Protein 2WC1 (pdb70)

B-factor: mean 43.55, std 9.23, range [25.35, 77.04]

InterPro domains:
  IPR001094 Flavodoxin-like [PR00369] (5-18)
  IPR001094 Flavodoxin-like [PR00369] (52-63)
  IPR001094 Flavodoxin-like [PR00369] (89-99)
  IPR001226 Flavodoxin, conserved site [PS00201] (6-22)
  IPR008254 Flavodoxin/nitric oxide synthase [PF00258] (6-168)
  IPR008254 Flavodoxin/nitric oxide synthase [PS50902] (4-173)
  IPR010086 Flavodoxin, long chain [PIRSF038996] (1-176)
  IPR010086 Flavodoxin, long chain [TIGR01752] (3-175)
  IPR029039 Flavoprotein-like superfamily [G3DSA:3.40.50.360] (1-182)
  IPR029039 Flavoprotein-like superfamily [SSF52218] (1-173)
  IPR050619 Flavodoxin [PTHR42809] (1-176)

Radius of gyration: 14.93 Å; Cα contacts (8 Å, |Δi|>4): 390; chains: 1; bounding box: 39×38×32 Å

Organism: Rhodobacter capsulatus (strain ATCC BAA-309 / NBRC 16581 / SB1003) (NCBI:txid272942)

Nearest PDB structures (foldseek):
  2wc1-assembly1_A  TM=1.006E+00  e=1.175E-41  Rhodobacter capsulatus
  5k9b-assembly1_A  TM=9.979E-01  e=1.263E-30  Azotobacter vinelandii
  1yob-assembly2_B  TM=9.900E-01  e=2.461E-29  Azotobacter vinelandii
  1obv-assembly1_A  TM=9.484E-01  e=9.223E-22  Nostoc sp. PCC 7119
  1obo-assembly2_B  TM=9.510E-01  e=1.969E-21  Nostoc sp. PCC 7119

Structure (mmCIF, N/CA/C/O backbone):
data_2WC1
#
_entry.id   2WC1
#
_cell.length_a   66.400
_cell.length_b   66.400
_cell.length_c   121.320
_cell.angle_alpha   90.00
_cell.angle_beta   90.00
_cell.angle_gamma   90.00
#
_symmetry.space_group_name_H-M   'P 41 21 2'
#
loop_
_entity.id
_entity.type
_entity.pdbx_description
1 polymer FLAVODOXIN
2 non-polymer 'FLAVIN MONONUCLEOTIDE'
3 water water
#
loop_
_atom_site.group_PDB
_atom_site.id
_atom_site.type_symbol
_atom_site.label_atom_id
_atom_site.label_alt_id
_atom_site.label_comp_id
_atom_site.label_asym_id
_atom_site.label_entity_id
_atom_site.label_seq_id
_atom_site.pdbx_PDB_ins_code
_atom_site.Cartn_x
_atom_site.Cartn_y
_atom_site.Cartn_z
_atom_site.occupancy
_atom_site.B_iso_or_equiv
_atom_site.auth_seq_id
_atom_site.auth_comp_id
_atom_site.auth_asym_id
_atom_site.auth_atom_id
_atom_site.pdbx_PDB_model_num
ATOM 1 N N . MET A 1 1 ? 25.355 51.026 13.446 1.00 56.12 1 MET A N 1
ATOM 2 C CA . MET A 1 1 ? 26.716 50.900 14.032 1.00 56.74 1 MET A CA 1
ATOM 3 C C . MET A 1 1 ? 27.373 49.631 13.460 1.00 56.41 1 MET A C 1
ATOM 4 O O . MET A 1 1 ? 28.558 49.636 13.123 1.00 57.07 1 MET A O 1
ATOM 9 N N . ALA A 1 2 ? 26.601 48.553 13.330 1.00 55.40 2 ALA A N 1
ATOM 10 C CA . ALA A 1 2 ? 27.130 47.309 12.769 1.00 52.94 2 ALA A CA 1
ATOM 11 C C . ALA A 1 2 ? 27.144 47.440 11.250 1.00 52.30 2 ALA A C 1
ATOM 12 O O . ALA A 1 2 ? 26.374 48.215 10.684 1.00 52.62 2 ALA A O 1
ATOM 14 N N . LYS A 1 3 ? 28.007 46.677 10.590 1.00 51.37 3 LYS A N 1
ATOM 15 C CA . LYS A 1 3 ? 28.115 46.732 9.137 1.00 51.06 3 LYS A CA 1
ATOM 16 C C . LYS A 1 3 ? 26.878 46.207 8.403 1.00 50.55 3 LYS A C 1
ATOM 17 O O . LYS A 1 3 ? 26.444 46.799 7.410 1.00 50.13 3 LYS A O 1
ATOM 23 N N . ILE A 1 4 ? 26.304 45.110 8.894 1.00 48.65 4 ILE A N 1
ATOM 24 C CA . ILE A 1 4 ? 25.144 44.506 8.241 1.00 45.81 4 ILE A CA 1
ATOM 25 C C . ILE A 1 4 ? 23.851 44.545 9.054 1.00 43.82 4 ILE A C 1
ATOM 26 O O . ILE A 1 4 ? 23.812 44.097 10.197 1.00 43.99 4 ILE A O 1
ATOM 31 N N . GLY A 1 5 ? 22.795 45.072 8.441 1.00 42.66 5 GLY A N 1
ATOM 32 C CA . GLY A 1 5 ? 21.499 45.124 9.095 1.00 41.84 5 GLY A CA 1
ATOM 33 C C . GLY A 1 5 ? 20.772 43.821 8.803 1.00 40.73 5 GLY A C 1
ATOM 34 O O . GLY A 1 5 ? 20.828 43.326 7.681 1.00 41.23 5 GLY A O 1
ATOM 35 N N . LEU A 1 6 ? 20.090 43.269 9.803 1.00 40.52 6 LEU A N 1
ATOM 36 C CA . LEU A 1 6 ? 19.382 41.998 9.648 1.00 38.43 6 LEU A CA 1
ATOM 37 C C . LEU A 1 6 ? 17.923 42.166 10.052 1.00 37.32 6 LEU A C 1
ATOM 38 O O . LEU A 1 6 ? 17.614 42.297 11.236 1.00 35.48 6 LEU A O 1
ATOM 43 N N . PHE A 1 7 ? 17.027 42.154 9.074 1.00 35.90 7 PHE A N 1
ATOM 44 C CA . PHE A 1 7 ? 15.604 42.310 9.356 1.00 36.88 7 PHE A CA 1
ATOM 45 C C . PHE A 1 7 ? 14.801 41.173 8.756 1.00 37.45 7 PHE A C 1
ATOM 46 O O . PHE A 1 7 ? 15.190 40.588 7.745 1.00 37.48 7 PHE A O 1
ATOM 54 N 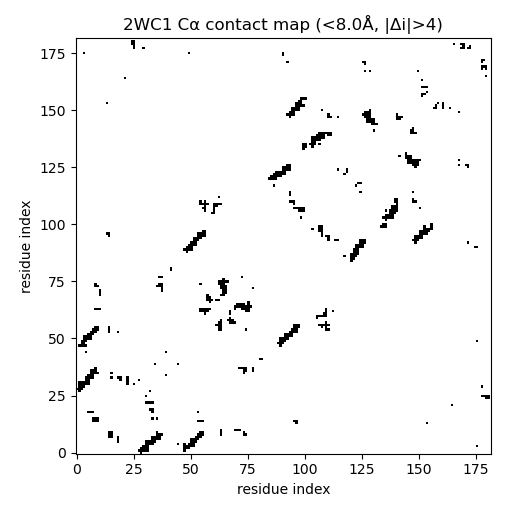N . PHE A 1 8 ? 13.664 40.880 9.375 1.00 37.20 8 PHE A N 1
ATOM 55 C CA . PHE A 1 8 ? 12.815 39.803 8.909 1.00 36.44 8 PHE A CA 1
ATOM 56 C C . PHE A 1 8 ? 11.352 40.085 9.208 1.00 37.25 8 PHE A C 1
ATOM 57 O O . PHE A 1 8 ? 11.015 40.963 10.010 1.00 38.66 8 PHE A O 1
ATOM 65 N N . GLY A 1 9 ? 10.494 39.311 8.555 1.00 36.86 9 GLY A N 1
ATOM 66 C CA . GLY A 1 9 ? 9.063 39.381 8.770 1.00 35.87 9 GLY A CA 1
ATOM 67 C C . GLY A 1 9 ? 8.766 37.951 9.185 1.00 37.07 9 GLY A C 1
ATOM 68 O O . GLY A 1 9 ? 9.483 37.046 8.758 1.00 37.39 9 GLY A O 1
ATOM 69 N N . SER A 1 10 ? 7.754 37.726 10.016 1.00 35.87 10 SER A N 1
ATOM 70 C CA . SER A 1 10 ? 7.441 36.366 10.459 1.00 37.54 10 SER A CA 1
ATOM 71 C C . SER A 1 10 ? 6.119 36.316 11.216 1.00 39.24 10 SER A C 1
ATOM 72 O O . SER A 1 10 ? 5.791 37.243 11.964 1.00 39.29 10 SER A O 1
ATOM 75 N N . ASP A 1 11 ? 5.357 35.239 11.026 1.00 38.23 11 ASP A N 1
ATOM 76 C CA . ASP A 1 11 ? 4.077 35.107 11.720 1.00 39.02 11 ASP A CA 1
ATOM 77 C C . ASP A 1 11 ? 4.163 34.012 12.774 1.00 39.07 11 ASP A C 1
ATOM 78 O O . ASP A 1 11 ? 3.778 34.215 13.926 1.00 39.30 11 ASP A O 1
ATOM 83 N N . THR A 1 12 ? 4.693 32.854 12.401 1.00 37.09 12 THR A N 1
ATOM 84 C CA . THR A 1 12 ? 4.794 31.771 13.363 1.00 35.02 12 THR A CA 1
ATOM 85 C C . THR A 1 12 ? 6.209 31.461 13.853 1.00 35.61 12 THR A C 1
ATOM 86 O O . THR A 1 12 ? 6.475 30.364 14.340 1.00 36.15 12 THR A O 1
ATOM 90 N N . GLY A 1 13 ? 7.109 32.436 13.724 1.00 34.51 13 GLY A N 1
ATOM 91 C CA . GLY A 1 13 ? 8.475 32.275 14.196 1.00 32.39 13 GLY A CA 1
ATOM 92 C C . GLY A 1 13 ? 9.515 31.548 13.350 1.00 31.88 13 GLY A C 1
ATOM 93 O O . GLY A 1 13 ? 10.704 31.590 13.681 1.00 32.12 13 GLY A O 1
ATOM 94 N N . THR A 1 14 ? 9.109 30.894 12.266 1.00 31.15 14 THR A N 1
ATOM 95 C CA . THR A 1 14 ? 10.083 30.163 11.451 1.00 31.02 14 THR A CA 1
ATOM 96 C C . THR A 1 14 ? 11.195 31.061 10.918 1.00 30.01 14 THR A C 1
ATOM 97 O O . THR A 1 14 ? 12.377 30.767 11.093 1.00 30.31 14 THR A O 1
ATOM 101 N N . THR A 1 15 ? 10.806 32.158 10.274 1.00 32.19 15 THR A N 1
ATOM 102 C CA . THR A 1 15 ? 11.763 33.087 9.685 1.00 31.95 15 THR A CA 1
ATOM 103 C C . THR A 1 15 ? 12.583 33.757 10.777 1.00 33.17 15 THR A C 1
ATOM 104 O O . THR A 1 15 ? 13.773 34.012 10.596 1.00 33.06 15 THR A O 1
ATOM 108 N N . ARG A 1 16 ? 11.955 34.023 11.920 1.00 34.38 16 ARG A N 1
ATOM 109 C CA . ARG A 1 16 ? 12.668 34.640 13.046 1.00 33.32 16 ARG A CA 1
ATOM 110 C C . ARG A 1 16 ? 13.806 33.733 13.521 1.00 32.63 16 ARG A C 1
ATOM 111 O O . ARG A 1 16 ? 14.925 34.200 13.739 1.00 35.15 16 ARG A O 1
ATOM 119 N N . LYS A 1 17 ? 13.525 32.441 13.676 1.00 31.77 17 LYS A N 1
ATOM 120 C CA . LYS A 1 17 ? 14.541 31.496 14.137 1.00 33.78 17 LYS A CA 1
ATOM 121 C C . LYS A 1 17 ? 15.722 31.437 13.173 1.00 34.76 17 LYS A C 1
ATOM 122 O O . LYS A 1 17 ? 16.877 31.373 13.599 1.00 34.89 17 LYS A O 1
ATOM 128 N N . ILE A 1 18 ? 15.426 31.453 11.874 1.00 32.92 18 ILE A N 1
ATOM 129 C CA . ILE A 1 18 ? 16.464 31.433 10.852 1.00 31.26 18 ILE A CA 1
ATOM 130 C C . ILE A 1 18 ? 17.310 32.705 10.986 1.00 32.84 18 ILE A C 1
ATOM 131 O O . ILE A 1 18 ? 18.542 32.646 10.953 1.00 31.21 18 ILE A O 1
ATOM 136 N N . ALA A 1 19 ? 16.653 33.858 11.123 1.00 32.09 19 ALA A N 1
ATOM 137 C CA . ALA A 1 19 ? 17.397 35.112 11.261 1.00 33.84 19 ALA A CA 1
ATOM 138 C C . ALA A 1 19 ? 18.354 34.994 12.457 1.00 35.10 19 ALA A C 1
ATOM 139 O O . ALA A 1 19 ? 19.510 35.417 12.386 1.00 34.13 19 ALA A O 1
ATOM 141 N N . LYS A 1 20 ? 17.875 34.402 13.546 1.00 36.68 20 LYS A N 1
ATOM 142 C CA . LYS A 1 20 ? 18.712 34.224 14.731 1.00 41.54 20 LYS A CA 1
ATOM 143 C C . LYS A 1 20 ? 19.883 33.268 14.465 1.00 42.31 20 LYS A C 1
ATOM 144 O O . LYS A 1 20 ? 21.009 33.528 14.898 1.00 42.21 20 LYS A O 1
ATOM 150 N N . GLN A 1 21 ? 19.628 32.180 13.737 1.00 42.42 21 GLN A N 1
ATOM 151 C CA . GLN A 1 21 ? 20.679 31.219 13.402 1.00 41.74 21 GLN A CA 1
ATOM 152 C C . GLN A 1 21 ? 21.791 31.917 12.630 1.00 42.88 21 GLN A C 1
ATOM 153 O O . GLN A 1 21 ? 22.981 31.632 12.817 1.00 42.00 21 GLN A O 1
ATOM 159 N N . ILE A 1 22 ? 21.392 32.824 11.746 1.00 40.48 22 ILE A N 1
ATOM 160 C CA . ILE A 1 22 ? 22.347 33.565 10.941 1.00 41.60 22 ILE A CA 1
ATOM 161 C C . ILE A 1 22 ? 23.192 34.481 11.824 1.00 43.82 22 ILE A C 1
ATOM 162 O O . ILE A 1 22 ? 24.420 34.528 11.696 1.00 43.60 22 ILE A O 1
ATOM 167 N N . LYS A 1 23 ? 22.532 35.207 12.719 1.00 43.77 23 LYS A N 1
ATOM 168 C CA . LYS A 1 23 ? 23.240 36.122 13.607 1.00 45.42 23 LYS A CA 1
ATOM 169 C C . LYS A 1 23 ? 24.211 35.382 14.518 1.00 45.76 23 LYS A C 1
ATOM 170 O O . LYS A 1 23 ? 25.301 35.881 14.789 1.00 45.77 23 LYS A O 1
ATOM 176 N N . ASP A 1 24 ? 23.815 34.196 14.977 1.00 46.06 24 ASP A N 1
ATOM 177 C CA . ASP A 1 24 ? 24.652 33.393 15.869 1.00 47.58 24 ASP A CA 1
ATOM 178 C C . ASP A 1 24 ? 26.034 33.092 15.294 1.00 48.18 24 ASP A C 1
ATOM 179 O O . ASP A 1 24 ? 26.946 32.730 16.033 1.00 49.28 24 ASP A O 1
ATOM 184 N N . MET A 1 25 ? 26.187 33.241 13.983 1.00 49.57 25 MET A N 1
ATOM 185 C CA . MET A 1 25 ? 27.453 32.947 13.322 1.00 49.78 25 MET A CA 1
ATOM 186 C C . MET A 1 25 ? 28.425 34.111 13.197 1.00 51.36 25 MET A C 1
ATOM 187 O O . MET A 1 25 ? 29.578 33.912 12.807 1.00 51.61 25 MET A O 1
ATOM 192 N N . PHE A 1 26 ? 27.983 35.323 13.512 1.00 50.74 26 PHE A N 1
ATOM 193 C CA . PHE A 1 26 ? 28.874 36.465 13.368 1.00 51.03 26 PHE A CA 1
ATOM 194 C C . PHE A 1 26 ? 28.926 37.388 14.577 1.00 51.51 26 PHE A C 1
ATOM 195 O O . PHE A 1 26 ? 28.002 37.413 15.390 1.00 51.47 26 PHE A O 1
ATOM 203 N N . ASP A 1 27 ? 30.017 38.148 14.687 1.00 52.92 27 ASP A N 1
ATOM 204 C CA . ASP A 1 27 ? 30.202 39.069 15.814 1.00 54.17 27 ASP A CA 1
ATOM 205 C C . ASP A 1 27 ? 29.370 40.340 15.665 1.00 53.95 27 ASP A C 1
ATOM 206 O O . ASP A 1 27 ? 28.985 40.719 14.556 1.00 54.03 27 ASP A O 1
ATOM 211 N N . ASP A 1 28 ? 29.098 40.994 16.789 1.00 54.87 28 ASP A N 1
ATOM 212 C CA . ASP A 1 28 ? 28.300 42.217 16.809 1.00 55.22 28 ASP A CA 1
ATOM 213 C C . ASP A 1 28 ? 28.817 43.337 15.911 1.00 55.61 28 ASP A C 1
ATOM 214 O O . ASP A 1 28 ? 28.045 44.194 15.478 1.00 56.64 28 ASP A O 1
ATOM 219 N N . GLU A 1 29 ? 30.115 43.332 15.626 1.00 54.92 29 GLU A N 1
ATOM 220 C CA . GLU A 1 29 ? 30.694 44.369 14.779 1.00 54.88 29 GLU A CA 1
ATOM 221 C C . GLU A 1 29 ? 30.270 44.240 13.321 1.00 53.26 29 GLU A C 1
ATOM 222 O O . GLU A 1 29 ? 29.946 45.230 12.663 1.00 52.90 29 GLU A O 1
ATOM 228 N N . VAL A 1 30 ? 30.265 43.014 12.814 1.00 51.54 30 VAL A N 1
ATOM 229 C CA . VAL A 1 30 ? 29.906 42.792 11.422 1.00 48.86 30 VAL A CA 1
ATOM 230 C C . VAL A 1 30 ? 28.399 42.743 11.146 1.00 47.85 30 VAL A C 1
ATOM 231 O O . VAL A 1 30 ? 27.957 43.176 10.082 1.00 48.29 30 VAL A O 1
ATOM 235 N N . MET A 1 31 ? 27.610 42.240 12.093 1.00 46.65 31 MET A N 1
ATOM 236 C CA . MET A 1 31 ? 26.163 42.123 11.882 1.00 46.41 31 MET A CA 1
ATOM 237 C C . MET A 1 31 ? 25.340 42.450 13.124 1.00 44.93 31 MET A C 1
ATOM 238 O O . MET A 1 31 ? 25.705 42.075 14.229 1.00 46.36 31 MET A O 1
ATOM 243 N N . ALA A 1 32 ? 24.216 43.134 12.935 1.00 45.93 32 ALA A N 1
ATOM 244 C CA . ALA A 1 32 ? 23.354 43.508 14.055 1.00 45.73 32 ALA A CA 1
ATOM 245 C C . ALA A 1 32 ? 22.395 42.396 14.452 1.00 45.39 32 ALA A C 1
ATOM 246 O O . ALA A 1 32 ? 22.212 41.424 13.715 1.00 44.95 32 ALA A O 1
ATOM 248 N N . LYS A 1 33 ? 21.782 42.545 15.623 1.00 44.40 33 LYS A N 1
ATOM 249 C CA . LYS A 1 33 ? 20.831 41.559 16.105 1.00 44.31 33 LYS A CA 1
ATOM 250 C C . LYS A 1 33 ? 19.626 41.560 15.175 1.00 42.83 33 LYS A C 1
ATOM 251 O O . LYS A 1 33 ? 19.235 42.604 14.651 1.00 41.69 33 LYS A O 1
ATOM 257 N N . PRO A 1 34 ? 19.028 40.382 14.949 1.00 40.91 34 PRO A N 1
ATOM 258 C CA . PRO A 1 34 ? 17.860 40.287 14.069 1.00 40.39 34 PRO A CA 1
ATOM 259 C C . PRO A 1 34 ? 16.696 41.090 14.618 1.00 40.13 34 PRO A C 1
ATOM 260 O O . PRO A 1 34 ? 16.403 41.017 15.807 1.00 40.86 34 PRO A O 1
ATOM 264 N N . LEU A 1 35 ? 16.027 41.849 13.756 1.00 39.94 35 LEU A N 1
ATOM 265 C CA . LEU A 1 35 ? 14.887 42.640 14.199 1.00 38.78 35 LEU A CA 1
ATOM 266 C C . LEU A 1 35 ? 13.698 42.479 13.260 1.00 38.46 35 LEU A C 1
ATOM 267 O O . LEU A 1 35 ? 13.849 42.498 12.039 1.00 38.13 35 LEU A O 1
ATOM 272 N N . ASN A 1 36 ? 12.514 42.315 13.839 1.00 38.46 36 ASN A N 1
ATOM 273 C CA . ASN A 1 36 ? 11.286 42.179 13.064 1.00 36.73 36 ASN A CA 1
ATOM 274 C C . ASN A 1 36 ? 11.028 43.545 12.423 1.00 38.74 36 ASN A C 1
ATOM 275 O O . ASN A 1 36 ? 11.215 44.578 13.068 1.00 39.60 36 ASN A O 1
ATOM 280 N N . VAL A 1 37 ? 10.612 43.562 11.160 1.00 39.34 37 VAL A N 1
ATOM 281 C CA . VAL A 1 37 ? 10.351 44.831 10.493 1.00 39.43 37 VAL A CA 1
ATOM 282 C C . VAL A 1 37 ? 9.254 45.646 11.178 1.00 39.30 37 VAL A C 1
ATOM 283 O O . VAL A 1 37 ? 9.210 46.867 11.013 1.00 38.60 37 VAL A O 1
ATOM 287 N N . ASN A 1 38 ? 8.367 44.996 11.934 1.00 37.45 38 ASN A N 1
ATOM 288 C CA . ASN A 1 38 ? 7.319 45.754 12.613 1.00 39.15 38 ASN A CA 1
ATOM 289 C C . ASN A 1 38 ? 7.838 46.492 13.855 1.00 40.72 38 ASN A C 1
ATOM 290 O O . ASN A 1 38 ? 7.066 47.144 14.559 1.00 41.84 38 ASN A O 1
ATOM 295 N N . ARG A 1 39 ? 9.142 46.393 14.109 1.00 39.91 39 ARG A N 1
ATOM 296 C CA . ARG A 1 39 ? 9.776 47.062 15.247 1.00 41.70 39 ARG A CA 1
ATOM 297 C C . ARG A 1 39 ? 10.825 48.059 14.739 1.00 43.23 39 ARG A C 1
ATOM 298 O O . ARG A 1 39 ? 11.369 48.840 15.517 1.00 43.44 39 ARG A O 1
ATOM 306 N N . ALA A 1 40 ? 11.109 48.029 13.438 1.00 42.50 40 ALA A N 1
ATOM 307 C CA . ALA A 1 40 ? 12.145 48.886 12.859 1.00 44.76 40 ALA A CA 1
ATOM 308 C C . ALA A 1 40 ? 11.793 50.342 12.558 1.00 45.43 40 ALA A C 1
ATOM 309 O O . ALA A 1 40 ? 10.682 50.656 12.144 1.00 45.07 40 ALA A O 1
ATOM 311 N N . ASP A 1 41 ? 12.771 51.219 12.767 1.00 47.37 41 ASP A N 1
ATOM 312 C CA . ASP A 1 41 ? 12.629 52.651 12.503 1.00 50.76 41 ASP A CA 1
ATOM 313 C C . ASP A 1 41 ? 13.235 52.917 11.129 1.00 50.32 41 ASP A C 1
ATOM 314 O O . ASP A 1 41 ? 14.272 52.350 10.785 1.00 51.14 41 ASP A O 1
ATOM 319 N N . VAL A 1 42 ? 12.589 53.770 10.341 1.00 50.21 42 VAL A N 1
ATOM 320 C CA . VAL A 1 42 ? 13.073 54.078 8.999 1.00 50.97 42 VAL A CA 1
ATOM 321 C C . VAL A 1 42 ? 14.543 54.499 8.990 1.00 52.44 42 VAL A C 1
ATOM 322 O O . VAL A 1 42 ? 15.333 54.016 8.171 1.00 51.70 42 VAL A O 1
ATOM 326 N N . ALA A 1 43 ? 14.913 55.387 9.909 1.00 52.74 43 ALA A N 1
ATOM 327 C CA . ALA A 1 43 ? 16.292 55.860 9.995 1.00 52.83 43 ALA A CA 1
ATOM 328 C C . ALA A 1 43 ? 17.242 54.733 10.383 1.00 53.13 43 ALA A C 1
ATOM 329 O O . ALA A 1 43 ? 18.378 54.666 9.906 1.00 54.14 43 ALA A O 1
ATOM 331 N N . ASP A 1 44 ? 16.778 53.855 11.261 1.00 53.40 44 ASP A N 1
ATOM 332 C CA . ASP A 1 44 ? 17.582 52.731 11.714 1.00 54.18 44 ASP A CA 1
ATOM 333 C C . ASP A 1 44 ? 17.827 51.762 10.557 1.00 53.61 44 ASP A C 1
ATOM 334 O O . ASP A 1 44 ? 18.929 51.248 10.384 1.00 54.00 44 ASP A O 1
ATOM 339 N N . PHE A 1 45 ? 16.790 51.535 9.760 1.00 52.86 45 PHE A N 1
ATOM 340 C CA . PHE A 1 45 ? 16.847 50.630 8.614 1.00 52.19 45 PHE A CA 1
ATOM 341 C C . PHE A 1 45 ? 17.703 51.205 7.484 1.00 54.57 45 PHE A C 1
ATOM 342 O O . PHE A 1 45 ? 18.464 50.485 6.825 1.00 54.20 45 PHE A O 1
ATOM 350 N N . MET A 1 46 ? 17.567 52.512 7.266 1.00 54.70 46 MET A N 1
ATOM 351 C CA . MET A 1 46 ? 18.276 53.204 6.194 1.00 53.33 46 MET A CA 1
ATOM 352 C C . MET A 1 46 ? 19.765 53.424 6.399 1.00 52.78 46 MET A C 1
ATOM 353 O O . MET A 1 46 ? 20.491 53.659 5.436 1.00 54.51 46 MET A O 1
ATOM 358 N N . ALA A 1 47 ? 20.227 53.337 7.639 1.00 53.36 47 ALA A N 1
ATOM 359 C CA . ALA A 1 47 ? 21.638 53.559 7.940 1.00 52.69 47 ALA A CA 1
ATOM 360 C C . ALA A 1 47 ? 22.610 52.525 7.354 1.00 53.90 47 ALA A C 1
ATOM 361 O O . ALA A 1 47 ? 23.700 52.893 6.887 1.00 55.19 47 ALA A O 1
ATOM 363 N N . TYR A 1 48 ? 22.227 51.246 7.374 1.00 50.47 48 TYR A N 1
ATOM 364 C CA . TYR A 1 48 ? 23.086 50.168 6.861 1.00 47.95 48 TYR A CA 1
ATOM 365 C C . TYR A 1 48 ? 23.310 50.201 5.357 1.00 47.30 48 TYR A C 1
ATOM 366 O O . TYR A 1 48 ? 22.393 50.490 4.594 1.00 47.07 48 TYR A O 1
ATOM 375 N 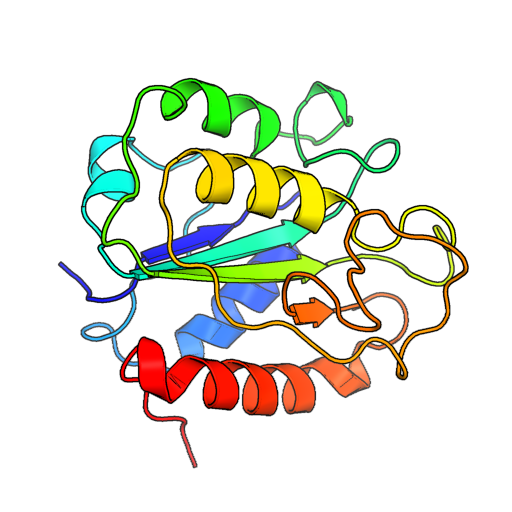N . ASP A 1 49 ? 24.532 49.889 4.931 1.00 48.11 49 ASP A N 1
ATOM 376 C CA . ASP A 1 49 ? 24.836 49.837 3.505 1.00 48.80 49 ASP A CA 1
ATOM 377 C C . ASP A 1 49 ? 24.741 48.381 3.039 1.00 48.84 49 ASP A C 1
ATOM 378 O O . ASP A 1 49 ? 24.773 48.097 1.838 1.00 47.33 49 ASP A O 1
ATOM 383 N N . PHE A 1 50 ? 24.637 47.468 4.006 1.00 48.60 50 PHE A N 1
ATOM 384 C CA . PHE A 1 50 ? 24.509 46.033 3.729 1.00 48.99 50 PHE A CA 1
ATOM 385 C C . PHE A 1 50 ? 23.303 45.498 4.497 1.00 47.25 50 PHE A C 1
ATOM 386 O O . PHE A 1 50 ? 23.179 45.712 5.706 1.00 48.28 50 PHE A O 1
ATOM 394 N N . LEU A 1 51 ? 22.411 44.817 3.787 1.00 45.36 51 LEU A N 1
ATOM 395 C CA . LEU A 1 51 ? 21.213 44.271 4.406 1.00 41.98 51 LEU A CA 1
ATOM 396 C C . LEU A 1 51 ? 20.942 42.816 4.030 1.00 40.32 51 LEU A C 1
ATOM 397 O O . LEU A 1 51 ? 21.052 42.436 2.866 1.00 39.81 51 LEU A O 1
ATOM 402 N N . ILE A 1 52 ? 20.601 42.014 5.034 1.00 38.39 52 ILE A N 1
ATOM 403 C CA . ILE A 1 52 ? 20.217 40.619 4.843 1.00 36.49 52 ILE A CA 1
ATOM 404 C C . ILE A 1 52 ? 18.765 40.623 5.318 1.00 35.01 52 ILE A C 1
ATOM 405 O O . ILE A 1 52 ? 18.493 40.904 6.479 1.00 34.06 52 ILE A O 1
ATOM 410 N N . LEU A 1 53 ? 17.841 40.335 4.407 1.00 34.48 53 LEU A N 1
ATOM 411 C CA . LEU A 1 53 ? 16.414 40.369 4.704 1.00 32.25 53 LEU A CA 1
ATOM 412 C C . LEU A 1 53 ? 15.709 39.031 4.482 1.00 34.02 53 LEU A C 1
ATOM 413 O O . LEU A 1 53 ? 15.886 38.393 3.440 1.00 34.45 53 LEU A O 1
ATOM 418 N N . GLY A 1 54 ? 14.888 38.630 5.450 1.00 32.28 54 GLY A N 1
ATOM 419 C CA . GLY A 1 54 ? 14.171 37.376 5.337 1.00 33.07 54 GLY A CA 1
ATOM 420 C C . GLY A 1 54 ? 12.663 37.546 5.409 1.00 34.76 54 GLY A C 1
ATOM 421 O O . GLY A 1 54 ? 12.154 38.476 6.038 1.00 33.63 54 GLY A O 1
ATOM 422 N N . THR A 1 55 ? 11.938 36.634 4.769 1.00 34.48 55 THR A N 1
ATOM 423 C CA . THR A 1 55 ? 10.488 36.699 4.769 1.00 32.99 55 THR A CA 1
ATOM 424 C C . THR A 1 55 ? 9.839 35.408 4.331 1.00 35.29 55 THR A C 1
ATOM 425 O O . THR A 1 55 ? 10.353 34.699 3.468 1.00 35.82 55 THR A O 1
ATOM 429 N N . PRO A 1 56 ? 8.707 35.067 4.952 1.00 35.57 56 PRO A N 1
ATOM 430 C CA . PRO A 1 56 ? 8.019 33.840 4.556 1.00 35.68 56 PRO A CA 1
ATOM 431 C C . PRO A 1 56 ? 7.015 34.302 3.499 1.00 35.02 56 PRO A C 1
ATOM 432 O O . PRO A 1 56 ? 6.980 35.484 3.143 1.00 34.16 56 PRO A O 1
ATOM 436 N N . THR A 1 57 ? 6.217 33.379 2.984 1.00 36.02 57 THR A N 1
ATOM 437 C CA . THR A 1 57 ? 5.185 33.738 2.019 1.00 37.08 57 THR A CA 1
ATOM 438 C C . THR A 1 57 ? 3.876 33.287 2.671 1.00 38.10 57 THR A C 1
ATOM 439 O O . THR A 1 57 ? 3.782 32.172 3.176 1.00 35.50 57 THR A O 1
ATOM 443 N N . LEU A 1 58 ? 2.874 34.158 2.688 1.00 41.37 58 LEU A N 1
ATOM 444 C CA . LEU A 1 58 ? 1.603 33.819 3.325 1.00 45.28 58 LEU A CA 1
ATOM 445 C C . LEU A 1 58 ? 0.392 34.122 2.451 1.00 47.76 58 LEU A C 1
ATOM 446 O O . LEU A 1 58 ? 0.530 34.338 1.248 1.00 48.53 58 LEU A O 1
ATOM 451 N N . GLY A 1 59 ? -0.789 34.129 3.067 1.00 50.29 59 GLY A N 1
ATOM 452 C CA . GLY A 1 59 ? -2.014 34.419 2.338 1.00 50.46 59 GLY A CA 1
ATOM 453 C C . GLY A 1 59 ? -2.071 33.648 1.036 1.00 50.78 59 GLY A C 1
ATOM 454 O O . GLY A 1 59 ? -2.183 32.424 1.041 1.00 52.57 59 GLY A O 1
ATOM 455 N N . ASP A 1 60 ? -2.010 34.365 -0.078 1.00 49.85 60 ASP A N 1
ATOM 456 C CA . ASP A 1 60 ? -2.017 33.736 -1.392 1.00 50.22 60 ASP A CA 1
ATOM 457 C C . ASP A 1 60 ? -0.781 34.250 -2.118 1.00 49.10 60 ASP A C 1
ATOM 458 O O . ASP A 1 60 ? -0.878 35.149 -2.949 1.00 49.35 60 ASP A O 1
ATOM 463 N N . GLY A 1 61 ? 0.381 33.694 -1.781 1.00 47.15 61 GLY A N 1
ATOM 464 C CA . GLY A 1 61 ? 1.618 34.122 -2.411 1.00 44.86 61 GLY A CA 1
ATOM 465 C C . GLY A 1 61 ? 1.973 35.570 -2.108 1.00 45.17 61 GLY A C 1
ATOM 466 O O . GLY A 1 61 ? 2.692 36.210 -2.878 1.00 44.42 61 GLY A O 1
ATOM 467 N N . GLN A 1 62 ? 1.489 36.079 -0.975 1.00 44.46 62 GLN A N 1
ATOM 468 C CA . GLN A 1 62 ? 1.725 37.468 -0.571 1.00 45.21 62 GLN A CA 1
ATOM 469 C C . GLN A 1 62 ? 2.844 37.647 0.463 1.00 44.59 62 GLN A C 1
ATOM 470 O O . GLN A 1 62 ? 3.285 36.693 1.104 1.00 41.30 62 GLN A O 1
ATOM 476 N N . LEU A 1 63 ? 3.276 38.895 0.630 1.00 43.43 63 LEU A N 1
ATOM 477 C CA . LEU A 1 63 ? 4.272 39.236 1.639 1.00 43.18 63 LEU A CA 1
ATOM 478 C C . LEU A 1 63 ? 3.518 39.126 2.952 1.00 42.63 63 LEU A C 1
ATOM 479 O O . LEU A 1 63 ? 2.296 39.247 2.971 1.00 42.17 63 LEU A O 1
ATOM 484 N N . PRO A 1 64 ? 4.223 38.883 4.067 1.00 41.62 64 PRO A N 1
ATOM 485 C CA . PRO A 1 64 ? 3.483 38.793 5.326 1.00 41.06 64 PRO A CA 1
ATOM 486 C C . PRO A 1 64 ? 2.945 40.167 5.699 1.00 40.09 64 PRO A C 1
ATOM 487 O O . PRO A 1 64 ? 3.599 41.186 5.463 1.00 39.51 64 PRO A O 1
ATOM 491 N N . GLY A 1 65 ? 1.748 40.182 6.276 1.00 42.03 65 GLY A N 1
ATOM 492 C CA . GLY A 1 65 ? 1.111 41.421 6.693 1.00 41.63 65 GLY A CA 1
ATOM 493 C C . GLY A 1 65 ? -0.303 41.132 7.165 1.00 43.87 65 GLY A C 1
ATOM 494 O O . GLY A 1 65 ? -0.735 39.980 7.156 1.00 42.79 65 GLY A O 1
ATOM 495 N N . LEU A 1 66 ? -1.031 42.162 7.584 1.00 45.11 66 LEU A N 1
ATOM 496 C CA . LEU A 1 66 ? -2.404 41.959 8.040 1.00 46.38 66 LEU A CA 1
ATOM 497 C C . LEU A 1 66 ? -3.318 41.484 6.903 1.00 46.48 66 LEU A C 1
ATOM 498 O O . LEU A 1 66 ? -4.235 40.699 7.130 1.00 47.83 66 LEU A O 1
ATOM 503 N N . SER A 1 67 ? -3.071 41.943 5.680 1.00 47.85 67 SER A N 1
ATOM 504 C CA . SER A 1 67 ? -3.901 41.513 4.548 1.00 48.65 67 SER A CA 1
ATOM 505 C C . SER A 1 67 ? -3.719 40.023 4.246 1.00 48.95 67 SER A C 1
ATOM 506 O O . SER A 1 67 ? -4.525 39.431 3.530 1.00 48.70 67 SER A O 1
ATOM 509 N N . ALA A 1 68 ? -2.661 39.421 4.787 1.00 49.33 68 ALA A N 1
ATOM 510 C CA . ALA A 1 68 ? -2.382 38.007 4.559 1.00 49.51 68 ALA A CA 1
ATOM 511 C C . ALA A 1 68 ? -2.814 37.178 5.754 1.00 51.39 68 ALA A C 1
ATOM 512 O O . ALA A 1 68 ? -2.555 35.974 5.821 1.00 52.30 68 ALA A O 1
ATOM 514 N N . ASN A 1 69 ? -3.468 37.843 6.699 1.00 52.60 69 ASN A N 1
ATOM 515 C CA . ASN A 1 69 ? -3.961 37.215 7.915 1.00 51.88 69 ASN A CA 1
ATOM 516 C C . ASN A 1 69 ? -2.872 36.882 8.925 1.00 51.67 69 ASN A C 1
ATOM 517 O O . ASN A 1 69 ? -2.977 35.915 9.682 1.00 50.58 69 ASN A O 1
ATOM 522 N N . ALA A 1 70 ? -1.817 37.688 8.922 1.00 50.75 70 ALA A N 1
ATOM 523 C CA . ALA A 1 70 ? -0.739 37.517 9.881 1.00 49.70 70 ALA A CA 1
ATOM 524 C C . ALA A 1 70 ? -1.295 38.121 11.174 1.00 48.48 70 ALA A C 1
ATOM 525 O O . ALA A 1 70 ? -2.136 39.016 11.125 1.00 48.71 70 ALA A O 1
ATOM 527 N N . ALA A 1 71 ? -0.841 37.640 12.323 1.00 47.05 71 ALA A N 1
ATOM 528 C CA . ALA A 1 71 ? -1.328 38.177 13.585 1.00 46.62 71 ALA A CA 1
ATOM 529 C C . ALA A 1 71 ? -0.900 39.633 13.756 1.00 48.07 71 ALA A C 1
ATOM 530 O O . ALA A 1 71 ? -1.577 40.410 14.430 1.00 48.03 71 ALA A O 1
ATOM 532 N N . SER A 1 72 ? 0.219 40.004 13.136 1.00 47.64 72 SER A N 1
ATOM 533 C CA . SER A 1 72 ? 0.732 41.365 13.247 1.00 47.48 72 SER A CA 1
ATOM 534 C C . SER A 1 72 ? 1.232 41.916 11.922 1.00 47.64 72 SER A C 1
ATOM 535 O O . SER A 1 72 ? 1.478 41.167 10.976 1.00 48.76 72 SER A O 1
ATOM 538 N N . GLU A 1 73 ? 1.382 43.235 11.864 1.00 47.85 73 GLU A N 1
ATOM 539 C CA . GLU A 1 73 ? 1.885 43.891 10.666 1.00 47.21 73 GLU A CA 1
ATOM 540 C C . GLU A 1 73 ? 3.257 43.304 10.380 1.00 44.91 73 GLU A C 1
ATOM 541 O O . GLU A 1 73 ? 3.916 42.790 11.286 1.00 42.20 73 GLU A O 1
ATOM 547 N N . SER A 1 74 ? 3.695 43.408 9.129 1.00 43.31 74 SER A N 1
ATOM 548 C CA . SER A 1 74 ? 4.996 42.880 8.743 1.00 41.81 74 SER A CA 1
ATOM 549 C C . SER A 1 74 ? 5.533 43.641 7.531 1.00 42.07 74 SER A C 1
ATOM 550 O O . SER A 1 74 ? 5.437 44.869 7.479 1.00 40.72 74 SER A O 1
ATOM 553 N N . TRP A 1 75 ? 6.091 42.922 6.558 1.00 41.12 75 TRP A N 1
ATOM 554 C CA . TRP A 1 75 ? 6.636 43.569 5.363 1.00 40.95 75 TRP A CA 1
ATOM 555 C C . TRP A 1 75 ? 5.619 44.416 4.604 1.00 40.98 75 TRP A C 1
ATOM 556 O O . TRP A 1 75 ? 5.941 45.510 4.152 1.00 41.76 75 TRP A O 1
ATOM 567 N N . GLU A 1 76 ? 4.401 43.906 4.466 1.00 42.62 76 GLU A N 1
ATOM 568 C CA . GLU A 1 76 ? 3.334 44.615 3.753 1.00 44.12 76 GLU A CA 1
ATOM 569 C C . GLU A 1 76 ? 3.220 46.074 4.182 1.00 44.44 76 GLU A C 1
ATOM 570 O O . GLU A 1 76 ? 3.224 46.988 3.355 1.00 43.31 76 GLU A O 1
ATOM 576 N N . GLU A 1 77 ? 3.121 46.285 5.487 1.00 44.36 77 GLU A N 1
ATOM 577 C CA . GLU A 1 77 ? 2.978 47.625 6.028 1.00 44.57 77 GLU A CA 1
ATOM 578 C C . GLU A 1 77 ? 4.280 48.402 6.105 1.00 45.86 77 GLU A C 1
ATOM 579 O O . GLU A 1 77 ? 4.274 49.629 6.096 1.00 46.65 77 GLU A O 1
ATOM 585 N N . PHE A 1 78 ? 5.402 47.697 6.176 1.00 45.44 78 PHE A N 1
ATOM 586 C CA . PHE A 1 78 ? 6.685 48.374 6.292 1.00 45.00 78 PHE A CA 1
ATOM 587 C C . PHE A 1 78 ? 7.224 48.994 5.006 1.00 46.16 78 PHE A C 1
ATOM 588 O O . PHE A 1 78 ? 7.801 50.082 5.040 1.00 47.05 78 PHE A O 1
ATOM 596 N N . LEU A 1 79 ? 7.053 48.314 3.875 1.00 46.99 79 LEU A N 1
ATOM 597 C CA . LEU A 1 79 ? 7.577 48.835 2.616 1.00 47.61 79 LEU A CA 1
ATOM 598 C C . LEU A 1 79 ? 7.131 50.268 2.296 1.00 48.94 79 LEU A C 1
ATOM 599 O O . LEU A 1 79 ? 7.959 51.109 1.935 1.00 50.18 79 LEU A O 1
ATOM 604 N N . PRO A 1 80 ? 5.825 50.571 2.428 1.00 49.20 80 PRO A N 1
ATOM 605 C CA . PRO A 1 80 ? 5.373 51.936 2.130 1.00 49.46 80 PRO A CA 1
ATOM 606 C C . PRO A 1 80 ? 6.157 52.976 2.925 1.00 50.60 80 PRO A C 1
ATOM 607 O O . PRO A 1 80 ? 6.450 54.057 2.416 1.00 51.43 80 PRO A O 1
ATOM 611 N N . ARG A 1 81 ? 6.499 52.638 4.168 1.00 50.30 81 ARG A N 1
ATOM 612 C CA . ARG A 1 81 ? 7.254 53.538 5.038 1.00 51.14 81 ARG A CA 1
ATOM 613 C C . ARG A 1 81 ? 8.640 53.885 4.487 1.00 51.51 81 ARG A C 1
ATOM 614 O O . ARG A 1 81 ? 9.265 54.844 4.935 1.00 51.62 81 ARG A O 1
ATOM 622 N N . ILE A 1 82 ? 9.132 53.104 3.531 1.00 52.05 82 ILE A N 1
ATOM 623 C CA . ILE A 1 82 ? 10.452 53.369 2.966 1.00 52.23 82 ILE A CA 1
ATOM 624 C C . ILE A 1 82 ? 10.416 53.421 1.443 1.00 52.46 82 ILE A C 1
ATOM 625 O O . ILE A 1 82 ? 11.458 53.423 0.786 1.00 52.88 82 ILE A O 1
ATOM 630 N N . ALA A 1 83 ? 9.212 53.484 0.888 1.00 51.73 83 ALA A N 1
ATOM 631 C CA . ALA A 1 83 ? 9.033 53.518 -0.557 1.00 52.28 83 ALA A CA 1
ATOM 632 C C . ALA A 1 83 ? 9.671 54.724 -1.237 1.00 53.78 83 ALA A C 1
ATOM 633 O O . ALA A 1 83 ? 9.983 54.673 -2.423 1.00 55.67 83 ALA A O 1
ATOM 635 N N . ASP A 1 84 ? 9.867 55.805 -0.493 1.00 55.05 84 ASP A N 1
ATOM 636 C CA . ASP A 1 84 ? 10.456 57.011 -1.060 1.00 56.62 84 ASP A CA 1
ATOM 637 C C . ASP A 1 84 ? 11.974 57.072 -0.881 1.00 56.75 84 ASP A C 1
ATOM 638 O O . ASP A 1 84 ? 12.618 58.017 -1.333 1.00 57.63 84 ASP A O 1
ATOM 643 N N . GLN A 1 85 ? 12.548 56.067 -0.226 1.00 56.52 85 GLN A N 1
ATOM 644 C CA . GLN A 1 85 ? 13.991 56.039 0.002 1.00 55.58 85 GLN A CA 1
ATOM 645 C C . GLN A 1 85 ? 14.765 55.496 -1.204 1.00 54.70 85 GLN A C 1
ATOM 646 O O . GLN A 1 85 ? 14.237 54.707 -1.986 1.00 54.32 85 GLN A O 1
ATOM 652 N N . ASP A 1 86 ? 16.015 55.931 -1.352 1.00 55.01 86 ASP A N 1
ATOM 653 C CA . ASP A 1 86 ? 16.872 55.479 -2.449 1.00 55.30 86 ASP A CA 1
ATOM 654 C C . ASP A 1 86 ? 17.870 54.476 -1.876 1.00 55.21 86 ASP A C 1
ATOM 655 O O . ASP A 1 86 ? 18.550 54.759 -0.882 1.00 54.55 86 ASP A O 1
ATOM 660 N N . PHE A 1 87 ? 17.947 53.303 -2.499 1.00 54.56 87 PHE A N 1
ATOM 661 C CA . PHE A 1 87 ? 18.835 52.246 -2.031 1.00 53.61 87 PHE A CA 1
ATOM 662 C C . PHE A 1 87 ? 20.100 52.059 -2.869 1.00 54.51 87 PHE A C 1
ATOM 663 O O . PHE A 1 87 ? 20.778 51.032 -2.764 1.00 54.31 87 PHE A O 1
ATOM 671 N N . SER A 1 88 ? 20.423 53.054 -3.694 1.00 55.62 88 SER A N 1
ATOM 672 C CA . SER A 1 88 ? 21.625 52.997 -4.527 1.00 54.54 88 SER A CA 1
ATOM 673 C C . SER A 1 88 ? 22.842 52.867 -3.615 1.00 54.47 88 SER A C 1
ATOM 674 O O . SER A 1 88 ? 22.898 53.486 -2.553 1.00 53.33 88 SER A O 1
ATOM 677 N N . GLY A 1 89 ? 23.808 52.048 -4.020 1.00 54.54 89 GLY A N 1
ATOM 678 C CA . GLY A 1 89 ? 24.995 51.864 -3.205 1.00 54.18 89 GLY A CA 1
ATOM 679 C C . GLY A 1 89 ? 24.836 50.849 -2.085 1.00 53.88 89 GLY A C 1
ATOM 680 O O . GLY A 1 89 ? 25.820 50.471 -1.453 1.00 55.03 89 GLY A O 1
ATOM 681 N N . LYS A 1 90 ? 23.608 50.405 -1.825 1.00 53.88 90 LYS A N 1
ATOM 682 C CA . LYS A 1 90 ? 23.366 49.420 -0.764 1.00 52.67 90 LYS A CA 1
ATOM 683 C C . LYS A 1 90 ? 23.326 47.987 -1.311 1.00 51.24 90 LYS A C 1
ATOM 684 O O . LYS A 1 90 ? 22.707 47.731 -2.347 1.00 50.80 90 LYS A O 1
ATOM 690 N N . THR A 1 91 ? 23.995 47.066 -0.615 1.00 50.03 91 THR A N 1
ATOM 691 C CA . THR A 1 91 ? 24.047 45.655 -1.023 1.00 49.41 91 THR A CA 1
ATOM 692 C C . THR A 1 91 ? 23.039 44.844 -0.203 1.00 47.01 91 THR A C 1
ATOM 693 O O . THR A 1 91 ? 23.110 44.814 1.024 1.00 47.38 91 THR A O 1
ATOM 697 N N . ILE A 1 92 ? 22.113 44.170 -0.877 1.00 45.09 92 ILE A N 1
ATOM 698 C CA . ILE A 1 92 ? 21.088 43.411 -0.168 1.00 42.87 92 ILE A CA 1
ATOM 699 C C . ILE A 1 92 ? 20.988 41.936 -0.562 1.00 42.14 92 ILE A C 1
ATOM 700 O O . ILE A 1 92 ? 21.054 41.589 -1.744 1.00 41.54 92 ILE A O 1
ATOM 705 N N . ALA A 1 93 ? 20.834 41.079 0.446 1.00 39.84 93 ALA A N 1
ATOM 706 C CA . ALA A 1 93 ? 20.704 39.640 0.232 1.00 38.91 93 ALA A CA 1
ATOM 707 C C . ALA A 1 93 ? 19.392 39.187 0.871 1.00 37.78 93 ALA A C 1
ATOM 708 O O . ALA A 1 93 ? 19.092 39.533 2.016 1.00 38.81 93 ALA A O 1
ATOM 710 N N . LEU A 1 94 ? 18.615 38.413 0.126 1.00 35.92 94 LEU A N 1
ATOM 711 C CA . LEU A 1 94 ? 17.312 37.947 0.590 1.00 35.05 94 LEU A CA 1
ATOM 712 C C . LEU A 1 94 ? 17.201 36.444 0.852 1.00 33.42 94 LEU A C 1
ATOM 713 O O . LEU A 1 94 ? 17.749 35.631 0.111 1.00 32.27 94 LEU A O 1
ATOM 718 N N . PHE A 1 95 ? 16.505 36.075 1.922 1.00 30.51 95 PHE A N 1
ATOM 719 C CA . PHE A 1 95 ? 16.249 34.663 2.173 1.00 31.17 95 PHE A CA 1
ATOM 720 C C . PHE A 1 95 ? 14.752 34.534 2.396 1.00 31.37 95 PHE A C 1
ATOM 721 O O . PHE A 1 95 ? 14.123 35.399 3.016 1.00 29.01 95 PHE A O 1
ATOM 729 N N . GLY A 1 96 ? 14.177 33.476 1.836 1.00 28.96 96 GLY A N 1
ATOM 730 C CA . GLY A 1 96 ? 12.755 33.280 1.961 1.00 27.45 96 GLY A CA 1
ATOM 731 C C . GLY A 1 96 ? 12.392 31.920 2.499 1.00 29.86 96 GLY A C 1
ATOM 732 O O . GLY A 1 96 ? 13.068 30.930 2.225 1.00 29.78 96 GLY A O 1
ATOM 733 N N . LEU A 1 97 ? 11.335 31.887 3.302 1.00 28.16 97 LEU A N 1
ATOM 734 C CA . LEU A 1 97 ? 10.841 30.648 3.867 1.00 29.01 97 LEU A CA 1
ATOM 735 C C . LEU A 1 97 ? 9.545 30.347 3.128 1.00 29.25 97 LEU A C 1
ATOM 736 O O . LEU A 1 97 ? 8.793 31.256 2.791 1.00 30.29 97 LEU A O 1
ATOM 741 N N . GLY A 1 98 ? 9.293 29.070 2.882 1.00 29.14 98 GLY A N 1
ATOM 742 C CA . GLY A 1 98 ? 8.085 28.684 2.180 1.00 29.89 98 GLY A CA 1
ATOM 743 C C . GLY A 1 98 ? 7.842 27.197 2.314 1.00 30.03 98 GLY A C 1
ATOM 744 O O . GLY A 1 98 ? 8.666 26.485 2.885 1.00 28.86 98 GLY A O 1
ATOM 745 N N . ASP A 1 99 ? 6.712 26.737 1.785 1.00 30.25 99 ASP A N 1
ATOM 746 C CA . ASP A 1 99 ? 6.325 25.334 1.841 1.00 33.26 99 ASP A CA 1
ATOM 747 C C . ASP A 1 99 ? 6.082 24.869 0.402 1.00 33.88 99 ASP A C 1
ATOM 748 O O . ASP A 1 99 ? 4.999 25.062 -0.148 1.00 34.32 99 ASP A O 1
ATOM 753 N N . GLN A 1 100 ? 7.100 24.260 -0.198 1.00 34.44 100 GLN A N 1
ATOM 754 C CA . GLN A 1 100 ? 7.031 23.801 -1.591 1.00 38.37 100 GLN A CA 1
ATOM 755 C C . GLN A 1 100 ? 6.032 22.675 -1.878 1.00 37.11 100 GLN A C 1
ATOM 756 O O . GLN A 1 100 ? 5.573 22.540 -2.997 1.00 38.19 100 GLN A O 1
ATOM 762 N N . VAL A 1 101 ? 5.710 21.865 -0.878 1.00 38.72 101 VAL A N 1
ATOM 763 C CA . VAL A 1 101 ? 4.767 20.766 -1.073 1.00 38.30 101 VAL A CA 1
ATOM 764 C C . VAL A 1 101 ? 3.323 21.269 -1.068 1.00 40.59 101 VAL A C 1
ATOM 765 O O . VAL A 1 101 ? 2.507 20.867 -1.902 1.00 40.12 101 VAL A O 1
ATOM 769 N N . THR A 1 102 ? 3.015 22.174 -0.145 1.00 39.81 102 THR A N 1
ATOM 770 C CA . THR A 1 102 ? 1.661 22.702 -0.027 1.00 38.25 102 THR A CA 1
ATOM 771 C C . THR A 1 102 ? 1.342 23.837 -0.997 1.00 38.39 102 THR A C 1
ATOM 772 O O . THR A 1 102 ? 0.182 24.037 -1.351 1.00 37.77 102 THR A O 1
ATOM 776 N N . TYR A 1 103 ? 2.354 24.587 -1.423 1.00 36.89 103 TYR A N 1
ATOM 777 C CA . TYR A 1 103 ? 2.123 25.698 -2.348 1.00 37.70 103 TYR A CA 1
ATOM 778 C C . TYR A 1 103 ? 3.056 25.636 -3.565 1.00 38.20 103 TYR A C 1
ATOM 779 O O . TYR A 1 103 ? 3.775 26.587 -3.867 1.00 38.89 103 TYR A O 1
ATOM 788 N N . PRO A 1 104 ? 3.019 24.517 -4.301 1.00 38.32 104 PRO A N 1
ATOM 789 C CA . PRO A 1 104 ? 3.854 24.296 -5.488 1.00 38.73 104 PRO A CA 1
ATOM 790 C C . PRO A 1 104 ? 3.782 25.337 -6.603 1.00 39.17 104 PRO A C 1
ATOM 791 O O . PRO A 1 104 ? 4.675 25.388 -7.451 1.00 39.39 104 PRO A O 1
ATOM 795 N N . LEU A 1 105 ? 2.745 26.172 -6.600 1.00 37.99 105 LEU A N 1
ATOM 796 C CA . LEU A 1 105 ? 2.590 27.182 -7.647 1.00 41.08 105 LEU A CA 1
ATOM 797 C C . LEU A 1 105 ? 2.973 28.595 -7.208 1.00 42.54 105 LEU A C 1
ATOM 798 O O . LEU A 1 105 ? 2.997 29.523 -8.030 1.00 40.94 105 LEU A O 1
ATOM 803 N N . GLU A 1 106 ? 3.292 28.752 -5.923 1.00 40.82 106 GLU A N 1
ATOM 804 C CA . GLU A 1 106 ? 3.653 30.052 -5.375 1.00 42.41 106 GLU A CA 1
ATOM 805 C C . GLU A 1 106 ? 4.800 29.919 -4.365 1.00 42.20 106 GLU A C 1
ATOM 806 O O . GLU A 1 106 ? 4.890 30.694 -3.409 1.00 40.09 106 GLU A O 1
ATOM 812 N N . PHE A 1 107 ? 5.674 28.938 -4.579 1.00 41.30 107 PHE A N 1
ATOM 813 C CA . PHE A 1 107 ? 6.782 28.715 -3.659 1.00 37.27 107 PHE A CA 1
ATOM 814 C C . PHE A 1 107 ? 7.654 29.948 -3.502 1.00 36.61 107 PHE A C 1
ATOM 815 O O . PHE A 1 107 ? 8.224 30.447 -4.475 1.00 33.79 107 PHE A O 1
ATOM 823 N N . VAL A 1 108 ? 7.753 30.408 -2.254 1.00 34.22 108 VAL A N 1
ATOM 824 C CA . VAL A 1 108 ? 8.518 31.589 -1.860 1.00 33.40 108 VAL A CA 1
ATOM 825 C C . VAL A 1 108 ? 8.337 32.812 -2.752 1.00 33.93 108 VAL A C 1
ATOM 826 O O . VAL A 1 108 ? 9.291 33.556 -2.998 1.00 34.12 108 VAL A O 1
ATOM 830 N N . ASN A 1 109 ? 7.102 33.0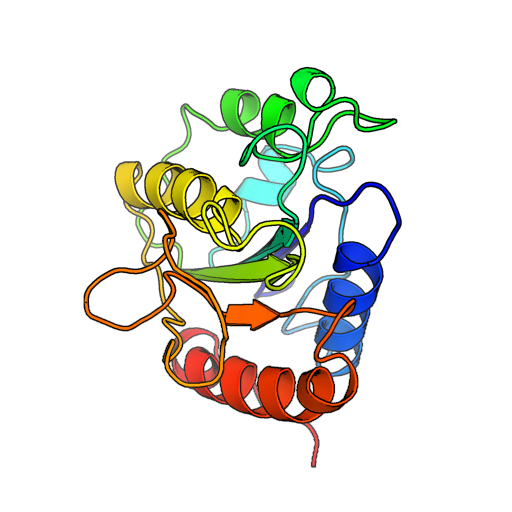30 -3.210 1.00 33.64 109 ASN A N 1
ATOM 831 C CA . ASN A 1 109 ? 6.778 34.185 -4.051 1.00 34.20 109 ASN A CA 1
ATOM 832 C C . ASN A 1 109 ? 7.088 35.519 -3.360 1.00 35.08 109 ASN A C 1
ATOM 833 O O . ASN A 1 109 ? 7.367 36.519 -4.022 1.00 35.00 109 ASN A O 1
ATOM 838 N N . ALA A 1 110 ? 7.041 35.536 -2.032 1.00 34.42 110 ALA A N 1
ATOM 839 C CA . ALA A 1 110 ? 7.324 36.760 -1.285 1.00 34.94 110 ALA A CA 1
ATOM 840 C C . ALA A 1 110 ? 8.687 37.334 -1.668 1.00 35.44 110 ALA A C 1
ATOM 841 O O . ALA A 1 110 ? 8.883 38.554 -1.647 1.00 36.54 110 ALA A O 1
ATOM 843 N N . LEU A 1 111 ? 9.625 36.458 -2.020 1.00 35.92 111 LEU A N 1
ATOM 844 C CA . LEU A 1 111 ? 10.959 36.893 -2.432 1.00 37.15 111 LEU A CA 1
ATOM 845 C C . LEU A 1 111 ? 10.908 37.824 -3.645 1.00 36.46 111 LEU A C 1
ATOM 846 O O . LEU A 1 111 ? 11.717 38.736 -3.767 1.00 36.37 111 LEU A O 1
ATOM 851 N N . PHE A 1 112 ? 9.962 37.593 -4.548 1.00 37.91 112 PHE A N 1
ATOM 852 C CA . PHE A 1 112 ? 9.848 38.443 -5.732 1.00 40.36 112 PHE A CA 1
ATOM 853 C C . PHE A 1 112 ? 9.485 39.880 -5.375 1.00 40.68 112 PHE A C 1
ATOM 854 O O . PHE A 1 112 ? 10.093 40.831 -5.869 1.00 39.99 112 PHE A O 1
ATOM 862 N N . PHE A 1 113 ? 8.483 40.036 -4.518 1.00 41.84 113 PHE A N 1
ATOM 863 C CA . PHE A 1 113 ? 8.045 41.363 -4.122 1.00 43.13 113 PHE A CA 1
ATOM 864 C C . PHE A 1 113 ? 9.144 42.121 -3.406 1.00 44.41 113 PHE A C 1
ATOM 865 O O . PHE A 1 113 ? 9.300 43.327 -3.593 1.00 46.24 113 PHE A O 1
ATOM 873 N N . LEU A 1 114 ? 9.926 41.410 -2.604 1.00 43.41 114 LEU A N 1
ATOM 874 C CA . LEU A 1 114 ? 11.014 42.039 -1.874 1.00 43.57 114 LEU A CA 1
ATOM 875 C C . LEU A 1 114 ? 12.113 42.445 -2.847 1.00 44.15 114 LEU A C 1
ATOM 876 O O . LEU A 1 114 ? 12.649 43.559 -2.780 1.00 42.56 114 LEU A O 1
ATOM 881 N N . HIS A 1 115 ? 12.442 41.539 -3.760 1.00 43.36 115 HIS A N 1
ATOM 882 C CA . HIS A 1 115 ? 13.479 41.804 -4.748 1.00 44.98 115 HIS A CA 1
ATOM 883 C C . HIS A 1 115 ? 13.088 42.968 -5.660 1.00 45.04 115 HIS A C 1
ATOM 884 O O . HIS A 1 115 ? 13.878 43.884 -5.892 1.00 44.67 115 HIS A O 1
ATOM 891 N N . GLU A 1 116 ? 11.865 42.929 -6.168 1.00 44.82 116 GLU A N 1
ATOM 892 C CA . GLU A 1 116 ? 11.383 43.980 -7.053 1.00 47.88 116 GLU A CA 1
ATOM 893 C C . GLU A 1 116 ? 11.440 45.338 -6.362 1.00 47.54 116 GLU A C 1
ATOM 894 O O . GLU A 1 116 ? 11.944 46.312 -6.923 1.00 47.45 116 GLU A O 1
ATOM 900 N N . P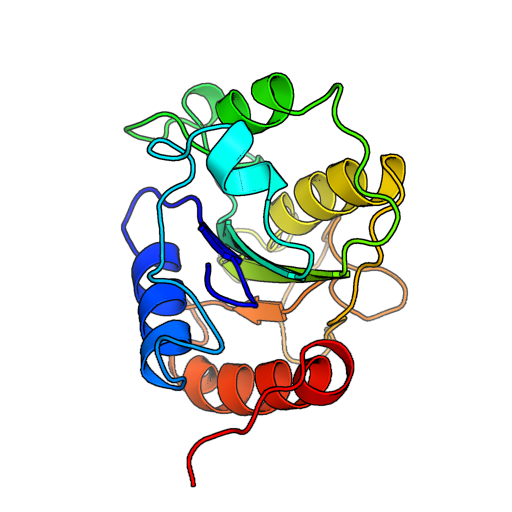HE A 1 117 ? 10.928 45.389 -5.138 1.00 47.41 117 PHE A N 1
ATOM 901 C CA . PHE A 1 117 ? 10.904 46.622 -4.365 1.00 46.75 117 PHE A CA 1
ATOM 902 C C . PHE A 1 117 ? 12.268 47.291 -4.212 1.00 47.06 117 PHE A C 1
ATOM 903 O O . PHE A 1 117 ? 12.410 48.481 -4.481 1.00 48.38 117 PHE A O 1
ATOM 911 N N . PHE A 1 118 ? 13.272 46.543 -3.767 1.00 46.49 118 PHE A N 1
ATOM 912 C CA . PHE A 1 118 ? 14.587 47.142 -3.570 1.00 47.21 118 PHE A CA 1
ATOM 913 C C . PHE A 1 118 ? 15.373 47.301 -4.856 1.00 49.29 118 PHE A C 1
ATOM 914 O O . PHE A 1 118 ? 16.223 48.185 -4.966 1.00 51.83 118 PHE A O 1
ATOM 922 N N . SER A 1 119 ? 15.085 46.452 -5.831 1.00 49.68 119 SER A N 1
ATOM 923 C CA . SER A 1 119 ? 15.768 46.515 -7.111 1.00 51.19 119 SER A CA 1
ATOM 924 C C . SER A 1 119 ? 15.346 47.791 -7.841 1.00 51.44 119 SER A C 1
ATOM 925 O O . SER A 1 119 ? 16.178 48.479 -8.430 1.00 51.63 119 SER A O 1
ATOM 928 N N . ASP A 1 120 ? 14.051 48.097 -7.789 1.00 51.21 120 ASP A N 1
ATOM 929 C CA . ASP A 1 120 ? 13.503 49.292 -8.429 1.00 52.13 120 ASP A CA 1
ATOM 930 C C . ASP A 1 120 ? 14.057 50.567 -7.813 1.00 52.22 120 ASP A C 1
ATOM 931 O O . ASP A 1 120 ? 13.870 51.658 -8.355 1.00 52.86 120 ASP A O 1
ATOM 936 N N . ARG A 1 121 ? 14.732 50.432 -6.678 1.00 51.24 121 ARG A N 1
ATOM 937 C CA . ARG A 1 121 ? 15.281 51.595 -6.004 1.00 50.18 121 ARG A CA 1
ATOM 938 C C . ARG A 1 121 ? 16.805 51.622 -5.962 1.00 49.71 121 ARG A C 1
ATOM 939 O O . ARG A 1 121 ? 17.409 52.188 -5.052 1.00 49.95 121 ARG A O 1
ATOM 947 N N . GLY A 1 122 ? 17.412 51.003 -6.974 1.00 50.73 122 GLY A N 1
ATOM 948 C CA . GLY A 1 122 ? 18.861 50.988 -7.114 1.00 50.47 122 GLY A CA 1
ATOM 949 C C . GLY A 1 122 ? 19.717 50.104 -6.227 1.00 51.18 122 GLY A C 1
ATOM 950 O O . GLY A 1 122 ? 20.942 50.249 -6.218 1.00 52.16 122 GLY A O 1
ATOM 951 N N . ALA A 1 123 ? 19.107 49.190 -5.484 1.00 50.49 123 ALA A N 1
ATOM 952 C CA . ALA A 1 123 ? 19.883 48.327 -4.602 1.00 49.22 123 ALA A CA 1
ATOM 953 C C . ALA A 1 123 ? 20.613 47.235 -5.375 1.00 49.12 123 ALA A C 1
ATOM 954 O O . ALA A 1 123 ? 20.125 46.744 -6.395 1.00 47.51 123 ALA A O 1
ATOM 956 N N . ASN A 1 124 ? 21.789 46.865 -4.877 1.00 48.12 124 ASN A N 1
ATOM 957 C CA . ASN A 1 124 ? 22.578 45.804 -5.482 1.00 49.50 124 ASN A CA 1
ATOM 958 C C . ASN A 1 124 ? 22.154 44.509 -4.786 1.00 48.27 124 ASN A C 1
ATOM 959 O O . ASN A 1 124 ? 22.465 44.295 -3.614 1.00 48.86 124 ASN A O 1
ATOM 964 N N . VAL A 1 125 ? 21.431 43.660 -5.506 1.00 47.02 125 VAL A N 1
ATOM 965 C CA . VAL A 1 125 ? 20.951 42.399 -4.949 1.00 46.58 125 VAL A CA 1
ATOM 966 C C . VAL A 1 125 ? 21.861 41.223 -5.298 1.00 45.66 125 VAL A C 1
ATOM 967 O O . VAL A 1 125 ? 22.216 41.027 -6.456 1.00 46.12 125 VAL A O 1
ATOM 971 N N . VAL A 1 126 ? 22.240 40.443 -4.291 1.00 45.06 126 VAL A N 1
ATOM 972 C CA . VAL A 1 126 ? 23.099 39.280 -4.505 1.00 42.61 126 VAL A CA 1
ATOM 973 C C . VAL A 1 126 ? 22.491 38.060 -3.816 1.00 41.49 126 VAL A C 1
ATOM 974 O O . VAL A 1 126 ? 21.498 38.178 -3.109 1.00 41.05 126 VAL A O 1
ATOM 978 N N . GLY A 1 127 ? 23.084 36.891 -4.037 1.00 41.18 127 GLY A N 1
ATOM 979 C CA . GLY A 1 127 ? 22.604 35.680 -3.398 1.00 39.90 127 GLY A CA 1
ATOM 980 C C . GLY A 1 127 ? 21.599 34.819 -4.138 1.00 39.10 127 GLY A C 1
ATOM 981 O O . GLY A 1 127 ? 20.762 34.173 -3.503 1.00 37.71 127 GLY A O 1
ATOM 982 N N . ARG A 1 128 ? 21.654 34.793 -5.466 1.00 37.24 128 ARG A N 1
ATOM 983 C CA . ARG A 1 128 ? 20.719 33.951 -6.206 1.00 37.23 128 ARG A CA 1
ATOM 984 C C . ARG A 1 128 ? 21.067 32.505 -5.867 1.00 36.25 128 ARG A C 1
ATOM 985 O O . ARG A 1 128 ? 22.230 32.178 -5.646 1.00 36.04 128 ARG A O 1
ATOM 993 N N . TRP A 1 129 ? 20.056 31.642 -5.820 1.00 35.69 129 TRP A N 1
ATOM 994 C CA . TRP A 1 129 ? 20.266 30.258 -5.416 1.00 34.11 129 TRP A CA 1
ATOM 995 C C . TRP A 1 129 ? 19.667 29.253 -6.392 1.00 34.02 129 TRP A C 1
ATOM 996 O O . TRP A 1 129 ? 18.514 29.389 -6.800 1.00 35.03 129 TRP A O 1
ATOM 1007 N N . PRO A 1 130 ? 20.442 28.219 -6.769 1.00 34.70 130 PRO A N 1
ATOM 1008 C CA . PRO A 1 130 ? 19.974 27.190 -7.709 1.00 34.25 130 PRO A CA 1
ATOM 1009 C C . PRO A 1 130 ? 18.632 26.621 -7.279 1.00 34.33 130 PRO A C 1
ATOM 1010 O O . PRO A 1 130 ? 18.443 26.297 -6.110 1.00 34.88 130 PRO A O 1
ATOM 1014 N N . ALA A 1 131 ? 17.708 26.488 -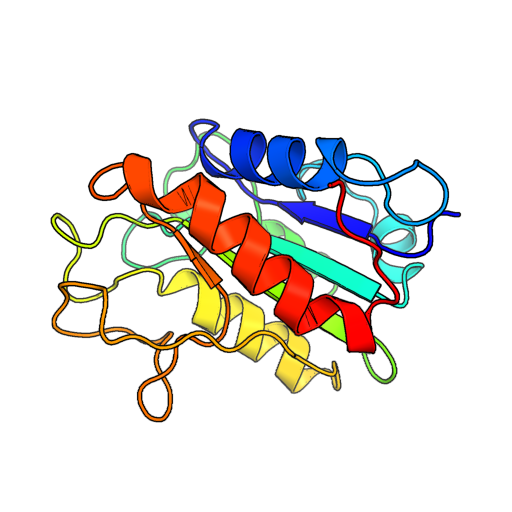8.228 1.00 33.67 131 ALA A N 1
ATOM 1015 C CA . ALA A 1 131 ? 16.376 25.983 -7.928 1.00 32.02 131 ALA A CA 1
ATOM 1016 C C . ALA A 1 131 ? 16.151 24.488 -8.146 1.00 32.46 131 ALA A C 1
ATOM 1017 O O . ALA A 1 131 ? 15.047 23.989 -7.929 1.00 33.03 131 ALA A O 1
ATOM 1019 N N . LYS A 1 132 ? 17.183 23.763 -8.555 1.00 32.57 132 LYS A N 1
ATOM 1020 C CA . LYS A 1 132 ? 17.019 22.337 -8.807 1.00 34.71 132 LYS A CA 1
ATOM 1021 C C . LYS A 1 132 ? 16.659 21.478 -7.596 1.00 35.15 132 LYS A C 1
ATOM 1022 O O . LYS A 1 132 ? 15.892 20.527 -7.718 1.00 34.29 132 LYS A O 1
ATOM 1028 N N . GLY A 1 133 ? 17.209 21.803 -6.430 1.00 33.19 133 GLY A N 1
ATOM 1029 C CA . GLY A 1 133 ? 16.933 20.996 -5.256 1.00 32.25 133 GLY A CA 1
ATOM 1030 C C . GLY A 1 133 ? 15.564 21.153 -4.622 1.00 34.96 133 GLY A C 1
ATOM 1031 O O . GLY A 1 133 ? 15.363 20.700 -3.492 1.00 35.80 133 GLY A O 1
ATOM 1032 N N . TYR A 1 134 ? 14.616 21.760 -5.331 1.00 33.22 134 TYR A N 1
ATOM 1033 C CA . TYR A 1 13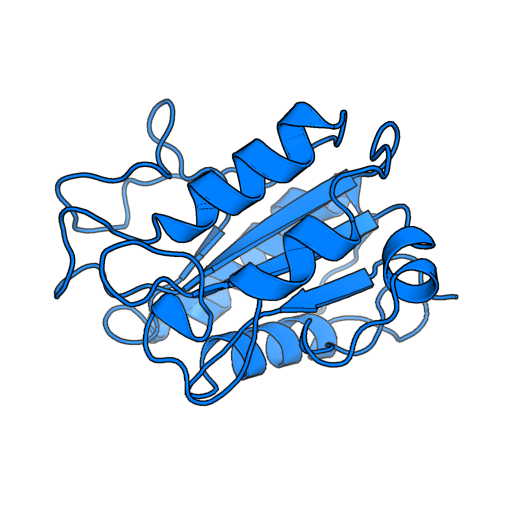4 ? 13.280 21.980 -4.775 1.00 34.25 134 TYR A CA 1
ATOM 1034 C C . TYR A 1 134 ? 12.173 21.399 -5.650 1.00 35.02 134 TYR A C 1
ATOM 1035 O O . TYR A 1 134 ? 12.285 21.365 -6.871 1.00 35.65 134 TYR A O 1
ATOM 1044 N N . GLY A 1 135 ? 11.093 20.960 -5.019 1.00 37.10 135 GLY A N 1
ATOM 1045 C CA . GLY A 1 135 ? 9.979 20.407 -5.769 1.00 37.52 135 GLY A CA 1
ATOM 1046 C C . GLY A 1 135 ? 8.839 21.406 -5.820 1.00 38.39 135 GLY A C 1
ATOM 1047 O O . GLY A 1 135 ? 8.171 21.635 -4.816 1.00 37.80 135 GLY A O 1
ATOM 1048 N N . PHE A 1 136 ? 8.629 22.013 -6.985 1.00 36.70 136 PHE A N 1
ATOM 1049 C CA . PHE A 1 136 ? 7.562 22.989 -7.175 1.00 37.27 136 PHE A CA 1
ATOM 1050 C C . PHE A 1 136 ? 7.257 23.063 -8.671 1.00 37.34 136 PHE A C 1
ATOM 1051 O O . PHE A 1 136 ? 8.007 22.532 -9.482 1.00 37.39 136 PHE A O 1
ATOM 1059 N N . GLU A 1 137 ? 6.178 23.741 -9.036 1.00 37.09 137 GLU A N 1
ATOM 1060 C CA . GLU A 1 137 ? 5.799 23.833 -10.434 1.00 40.02 137 GLU A CA 1
ATOM 1061 C C . GLU A 1 137 ? 5.824 25.259 -10.958 1.00 41.43 137 GLU A C 1
ATOM 1062 O O . GLU A 1 137 ? 5.984 25.482 -12.159 1.00 42.02 137 GLU A O 1
ATOM 1068 N N . ASP A 1 138 ? 5.666 26.231 -10.066 1.00 40.68 138 ASP A N 1
ATOM 1069 C CA . ASP A 1 138 ? 5.714 27.620 -10.496 1.00 41.33 138 ASP A CA 1
ATOM 1070 C C . ASP A 1 138 ? 6.137 28.529 -9.357 1.00 40.95 138 ASP A C 1
ATOM 1071 O O . ASP A 1 138 ? 5.954 28.200 -8.190 1.00 40.96 138 ASP A O 1
ATOM 1076 N N . SER A 1 139 ? 6.720 29.669 -9.705 1.00 40.79 139 SER A N 1
ATOM 1077 C CA . SER A 1 139 ? 7.163 30.628 -8.708 1.00 41.81 139 SER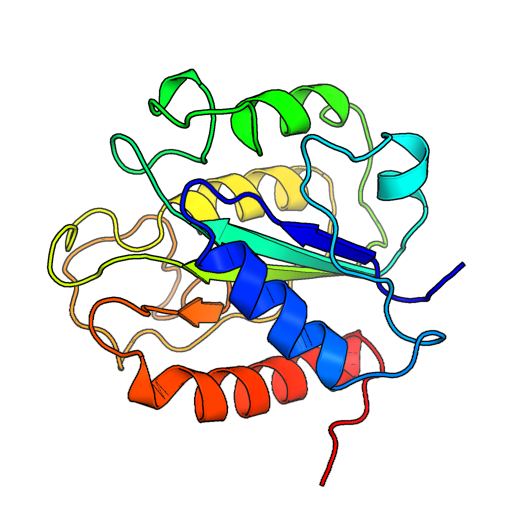 A CA 1
ATOM 1078 C C . SER A 1 139 ? 7.607 31.931 -9.347 1.00 42.04 139 SER A C 1
ATOM 1079 O O . SER A 1 139 ? 8.307 31.946 -10.362 1.00 41.06 139 SER A O 1
ATOM 1082 N N . LEU A 1 140 ? 7.191 33.025 -8.726 1.00 41.01 140 LEU A N 1
ATOM 1083 C CA . LEU A 1 140 ? 7.539 34.358 -9.175 1.00 41.30 140 LEU A CA 1
ATOM 1084 C C . LEU A 1 140 ? 8.982 34.650 -8.764 1.00 41.07 140 LEU A C 1
ATOM 1085 O O . LEU A 1 140 ? 9.606 35.579 -9.278 1.00 42.64 140 LEU A O 1
ATOM 1090 N N . ALA A 1 141 ? 9.506 33.857 -7.833 1.00 39.54 141 ALA A N 1
ATOM 1091 C CA . ALA A 1 141 ? 10.859 34.067 -7.316 1.00 39.98 141 ALA A CA 1
ATOM 1092 C C . ALA A 1 141 ? 11.979 33.368 -8.076 1.00 40.37 141 ALA A C 1
ATOM 1093 O O . ALA A 1 141 ? 13.140 33.414 -7.657 1.00 41.38 141 ALA A O 1
ATOM 1095 N N . VAL A 1 142 ? 11.641 32.731 -9.191 1.00 40.44 142 VAL A N 1
ATOM 1096 C CA . VAL A 1 142 ? 12.637 32.033 -9.999 1.00 43.22 142 VAL A CA 1
ATOM 1097 C C . VAL A 1 142 ? 12.910 32.732 -11.333 1.00 45.23 142 VAL A C 1
ATOM 1098 O O . VAL A 1 142 ? 11.999 32.937 -12.132 1.00 45.74 142 VAL A O 1
ATOM 1102 N N . VAL A 1 143 ? 14.167 33.101 -11.558 1.00 45.24 143 VAL A N 1
ATOM 1103 C CA . VAL A 1 143 ? 14.586 33.755 -12.794 1.00 45.48 143 VAL A CA 1
ATOM 1104 C C . VAL A 1 143 ? 15.799 32.995 -13.309 1.00 46.98 143 VAL A C 1
ATOM 1105 O O . VAL A 1 143 ? 16.813 32.905 -12.622 1.00 46.25 143 VAL A O 1
ATOM 1109 N N . GLU A 1 144 ? 15.682 32.428 -14.507 1.00 47.41 144 GLU A N 1
ATOM 1110 C CA . GLU A 1 144 ? 16.772 31.674 -15.125 1.00 48.17 144 GLU A CA 1
ATOM 1111 C C . GLU A 1 144 ? 17.262 30.509 -14.275 1.00 48.04 144 GLU A C 1
ATOM 1112 O O . GLU A 1 144 ? 18.460 30.349 -14.043 1.00 48.03 144 GLU A O 1
ATOM 1118 N N . GLY A 1 145 ? 16.328 29.692 -13.809 1.00 47.31 145 GLY A N 1
ATOM 1119 C CA . GLY A 1 145 ? 16.701 28.540 -13.012 1.00 45.56 145 GLY A CA 1
ATOM 1120 C C . GLY A 1 145 ? 17.234 28.819 -11.617 1.00 43.71 145 GLY A C 1
ATOM 1121 O O . GLY A 1 145 ? 17.718 27.900 -10.974 1.00 44.71 145 GLY A O 1
ATOM 1122 N N . GLU A 1 146 ? 17.162 30.062 -11.145 1.00 43.14 146 GLU A N 1
ATOM 1123 C CA . GLU A 1 146 ? 17.638 30.386 -9.798 1.00 41.31 146 GLU A CA 1
ATOM 1124 C C . GLU A 1 146 ? 16.638 31.248 -9.032 1.00 40.87 146 GLU A C 1
ATOM 1125 O O . GLU A 1 146 ? 15.959 32.097 -9.618 1.00 39.10 146 GLU A O 1
ATOM 1131 N N . PHE A 1 147 ? 16.554 31.025 -7.723 1.00 35.93 147 PHE A N 1
ATOM 1132 C CA . PHE A 1 147 ? 15.670 31.811 -6.869 1.00 35.65 147 PHE A CA 1
ATOM 1133 C C . PHE A 1 147 ? 16.329 33.174 -6.684 1.00 34.75 147 PHE A C 1
ATOM 1134 O O . PHE A 1 147 ? 17.552 33.267 -6.645 1.00 36.57 147 PHE A O 1
ATOM 1142 N N . LEU A 1 148 ? 15.523 34.227 -6.588 1.00 36.68 148 LEU A N 1
ATOM 1143 C CA . LEU A 1 148 ? 16.043 35.589 -6.414 1.00 36.95 148 LEU A CA 1
ATOM 1144 C C . LEU A 1 148 ? 16.834 35.734 -5.109 1.00 36.33 148 LEU A C 1
ATOM 1145 O O . LEU A 1 148 ? 17.507 36.741 -4.881 1.00 37.39 148 LEU A O 1
ATOM 1150 N N . GLY A 1 149 ? 16.734 34.731 -4.245 1.00 34.56 149 GLY A N 1
ATOM 1151 C CA . GLY A 1 149 ? 17.458 34.758 -2.983 1.00 34.45 149 GLY A CA 1
ATOM 1152 C C . GLY A 1 149 ? 17.505 33.340 -2.451 1.00 33.75 149 GLY A C 1
ATOM 1153 O O . GLY A 1 149 ? 17.057 32.429 -3.150 1.00 34.03 149 GLY A O 1
ATOM 1154 N N . LEU A 1 150 ? 18.038 33.130 -1.246 1.00 31.30 150 LEU A N 1
ATOM 1155 C CA . LEU A 1 150 ? 18.080 31.776 -0.686 1.00 31.18 150 LEU A CA 1
ATOM 1156 C C . LEU A 1 150 ? 16.668 31.299 -0.383 1.00 31.19 150 LEU A C 1
ATOM 1157 O O . LEU A 1 150 ? 15.863 32.045 0.164 1.00 30.50 150 LEU A O 1
ATOM 1162 N N . ALA A 1 151 ? 16.369 30.057 -0.741 1.00 31.81 151 ALA A N 1
ATOM 1163 C CA . ALA A 1 151 ? 15.054 29.485 -0.464 1.00 30.43 151 ALA A CA 1
ATOM 1164 C C . ALA A 1 151 ? 15.208 28.427 0.627 1.00 29.99 151 ALA A C 1
ATOM 1165 O O . ALA A 1 151 ? 16.049 27.541 0.533 1.00 28.68 151 ALA A O 1
ATOM 1167 N N . LEU A 1 152 ? 14.395 28.534 1.668 1.00 28.95 152 LEU A N 1
ATOM 1168 C CA . LEU A 1 152 ? 14.442 27.576 2.757 1.00 29.88 152 LEU A CA 1
ATOM 1169 C C . LEU A 1 152 ? 13.045 27.050 2.989 1.00 29.31 152 LEU A C 1
ATOM 1170 O O . LEU A 1 152 ? 12.062 27.770 2.814 1.00 31.88 152 LEU A O 1
ATOM 1175 N N . ASP A 1 153 ? 12.962 25.791 3.382 1.00 28.73 153 ASP A N 1
ATOM 1176 C CA . ASP A 1 153 ? 11.683 25.167 3.637 1.00 29.47 153 ASP A CA 1
ATOM 1177 C C . ASP A 1 153 ? 11.823 24.327 4.903 1.00 30.88 153 ASP A C 1
ATOM 1178 O O . ASP A 1 153 ? 12.386 23.229 4.870 1.00 29.55 153 ASP A O 1
ATOM 1183 N N . GLN A 1 154 ? 11.326 24.856 6.019 1.00 31.19 154 GLN A N 1
ATOM 1184 C CA . GLN A 1 154 ? 11.403 24.148 7.297 1.00 33.57 154 GLN A CA 1
ATOM 1185 C C . GLN A 1 154 ? 10.270 23.132 7.445 1.00 34.39 154 GLN A C 1
ATOM 1186 O O . GLN A 1 154 ? 10.268 22.314 8.361 1.00 34.65 154 GLN A O 1
ATOM 1192 N N . ASP A 1 155 ? 9.309 23.187 6.537 1.00 34.03 155 ASP A N 1
ATOM 1193 C CA . ASP A 1 155 ? 8.190 22.257 6.578 1.00 36.87 155 ASP A CA 1
ATOM 1194 C C . ASP A 1 155 ? 8.532 20.935 5.896 1.00 38.52 155 ASP A C 1
ATOM 1195 O O . ASP A 1 155 ? 8.111 19.873 6.356 1.00 40.00 155 ASP A O 1
ATOM 1200 N N . ASN A 1 156 ? 9.320 20.999 4.822 1.00 36.50 156 ASN A N 1
ATOM 1201 C CA . ASN A 1 156 ? 9.669 19.800 4.066 1.00 35.31 156 ASN A CA 1
ATOM 1202 C C . ASN A 1 156 ? 11.166 19.495 3.940 1.00 34.33 156 ASN A C 1
ATOM 1203 O O . ASN A 1 156 ? 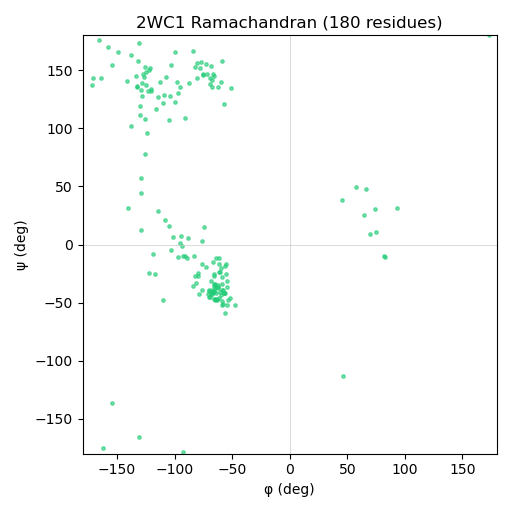11.545 18.343 3.741 1.00 32.79 156 ASN A O 1
ATOM 1208 N N . GLN A 1 157 ? 12.015 20.512 4.058 1.00 32.02 157 GLN A N 1
ATOM 1209 C CA . GLN A 1 157 ? 13.457 20.295 3.949 1.00 31.71 157 GLN A CA 1
ATOM 1210 C C . GLN A 1 157 ? 14.235 20.910 5.113 1.00 32.70 157 GLN A C 1
ATOM 1211 O O . GLN A 1 157 ? 15.279 21.534 4.901 1.00 33.75 157 GLN A O 1
ATOM 1217 N N . ALA A 1 158 ? 13.738 20.731 6.340 1.00 30.98 158 ALA A N 1
ATOM 1218 C CA . ALA A 1 158 ? 14.407 21.283 7.520 1.00 28.89 158 ALA A CA 1
ATOM 1219 C C . ALA A 1 158 ? 15.837 20.779 7.647 1.00 28.89 158 ALA A C 1
ATOM 1220 O O . ALA A 1 158 ? 16.731 21.533 8.010 1.00 27.35 158 ALA A O 1
ATOM 1222 N N . ALA A 1 159 ? 16.044 19.500 7.342 1.00 28.37 159 ALA A N 1
ATOM 1223 C CA . ALA A 1 159 ? 17.362 18.877 7.441 1.00 27.31 159 ALA A CA 1
ATOM 1224 C C . ALA A 1 159 ? 18.430 19.530 6.550 1.00 27.84 159 ALA A C 1
ATOM 1225 O O . ALA A 1 159 ? 19.625 19.390 6.805 1.00 25.35 159 ALA A O 1
ATOM 1227 N N . LEU A 1 160 ? 17.993 20.253 5.522 1.00 28.50 160 LEU A N 1
ATOM 1228 C CA . LEU A 1 160 ? 18.916 20.911 4.596 1.00 29.93 160 LEU A CA 1
ATOM 1229 C C . LEU A 1 160 ? 19.269 22.351 4.963 1.00 30.19 160 LEU A C 1
ATOM 1230 O O . LEU A 1 160 ? 20.168 22.948 4.376 1.00 30.04 160 LEU A O 1
ATOM 1235 N N . THR A 1 161 ? 18.573 22.909 5.940 1.00 29.43 161 THR A N 1
ATOM 1236 C CA . THR A 1 161 ? 18.822 24.295 6.300 1.00 27.12 161 THR A CA 1
ATOM 1237 C C . THR A 1 161 ? 20.246 24.612 6.750 1.00 27.99 161 THR A C 1
ATOM 1238 O O . THR A 1 161 ? 20.812 25.627 6.331 1.00 28.82 161 THR A O 1
ATOM 1242 N N . PRO A 1 162 ? 20.852 23.753 7.587 1.00 28.77 162 PRO A N 1
ATOM 1243 C CA . PRO A 1 162 ? 22.221 24.049 8.015 1.00 27.48 162 PRO A CA 1
ATOM 1244 C C . PRO A 1 162 ? 23.205 24.174 6.839 1.00 29.98 162 PRO A C 1
ATOM 1245 O O . PRO A 1 162 ? 23.948 25.150 6.736 1.00 29.75 162 PRO A O 1
ATOM 1249 N N . GLU A 1 163 ? 23.221 23.191 5.949 1.00 30.98 163 GLU A N 1
ATOM 1250 C CA . GLU A 1 163 ? 24.152 23.279 4.826 1.00 29.64 163 GLU A CA 1
ATOM 1251 C C . GLU A 1 163 ? 23.820 24.448 3.891 1.00 29.80 163 GLU A C 1
ATOM 1252 O O . GLU A 1 163 ? 24.724 25.070 3.332 1.00 31.01 163 GLU A O 1
ATOM 1258 N N . ARG A 1 164 ? 22.536 24.763 3.740 1.00 28.15 164 ARG A N 1
ATOM 1259 C CA . ARG A 1 164 ? 22.131 25.875 2.888 1.00 29.31 164 ARG A CA 1
ATOM 1260 C C . ARG A 1 164 ? 22.559 27.233 3.449 1.00 30.92 164 ARG A C 1
ATOM 1261 O O . ARG A 1 164 ? 22.968 28.112 2.696 1.00 31.11 164 ARG A O 1
ATOM 1269 N N . LEU A 1 165 ? 22.471 27.409 4.765 1.00 31.55 165 LEU A N 1
ATOM 1270 C CA . LEU A 1 165 ? 22.893 28.673 5.367 1.00 31.67 165 LEU A CA 1
ATOM 1271 C C . LEU A 1 165 ? 24.406 28.797 5.287 1.00 31.04 165 LEU A C 1
ATOM 1272 O O . LEU A 1 165 ? 24.931 29.870 5.030 1.00 32.16 165 LEU A O 1
ATOM 1277 N N . LYS A 1 166 ? 25.114 27.697 5.500 1.00 31.36 166 LYS A N 1
ATOM 1278 C CA . LYS A 1 166 ? 26.565 27.757 5.424 1.00 33.10 166 LYS A CA 1
ATOM 1279 C C . LYS A 1 166 ? 26.987 28.095 3.993 1.00 33.30 166 LYS A C 1
ATOM 1280 O O . LYS A 1 166 ? 27.828 28.963 3.776 1.00 33.45 166 LYS A O 1
ATOM 1286 N N . GLY A 1 167 ? 26.385 27.411 3.022 1.00 33.91 167 GLY A N 1
ATOM 1287 C CA . GLY A 1 167 ? 26.714 27.648 1.627 1.00 30.08 167 GLY A CA 1
ATOM 1288 C C . GLY A 1 167 ? 26.287 29.013 1.115 1.00 32.76 167 GLY A C 1
ATOM 1289 O O . GLY A 1 167 ? 27.043 29.675 0.399 1.00 32.94 167 GLY A O 1
ATOM 1290 N N . TRP A 1 168 ? 25.084 29.444 1.486 1.00 31.20 168 TRP A N 1
ATOM 1291 C CA . TRP A 1 168 ? 24.554 30.729 1.035 1.00 32.06 168 TRP A CA 1
ATOM 1292 C C . TRP A 1 168 ? 25.294 31.902 1.654 1.00 33.28 168 TRP A C 1
ATOM 1293 O O . TRP A 1 168 ? 25.619 32.861 0.966 1.00 33.55 168 TRP A O 1
ATOM 1304 N N . LEU A 1 169 ? 25.538 31.835 2.958 1.00 34.11 169 LEU A N 1
ATOM 1305 C CA . LEU A 1 169 ? 26.257 32.906 3.627 1.00 36.72 169 LEU A CA 1
ATOM 1306 C C . LEU A 1 169 ? 27.667 33.001 3.036 1.00 39.00 169 LEU A C 1
ATOM 1307 O O . LEU A 1 169 ? 28.216 34.098 2.905 1.00 40.68 169 LEU A O 1
ATOM 1312 N N . SER A 1 170 ? 28.246 31.863 2.659 1.00 37.46 170 SER A N 1
ATOM 1313 C CA . SER A 1 170 ? 29.583 31.869 2.061 1.00 40.40 170 SER A CA 1
ATOM 1314 C C . SER A 1 170 ? 29.517 32.519 0.684 1.00 40.52 170 SER A C 1
ATOM 1315 O O . SER A 1 170 ? 30.474 33.142 0.237 1.00 41.88 170 SER A O 1
ATOM 1318 N N . LEU A 1 171 ? 28.384 32.369 0.013 1.00 40.36 171 LEU A N 1
ATOM 1319 C CA . LEU A 1 171 ? 28.207 32.956 -1.307 1.00 42.11 171 LEU A CA 1
ATOM 1320 C C . LEU A 1 171 ? 28.161 34.487 -1.254 1.00 44.16 171 LEU A C 1
ATOM 1321 O O . LEU A 1 171 ? 28.732 35.165 -2.112 1.00 44.73 171 LEU A O 1
ATOM 1326 N N . ILE A 1 172 ? 27.489 35.039 -0.254 1.00 44.99 172 ILE A N 1
ATOM 1327 C CA . ILE A 1 172 ? 27.399 36.490 -0.146 1.00 47.27 172 ILE A CA 1
ATOM 1328 C C . ILE A 1 172 ? 28.489 37.046 0.768 1.00 49.79 172 ILE A C 1
ATOM 1329 O O . ILE A 1 172 ? 28.501 38.235 1.079 1.00 50.55 172 ILE A O 1
ATOM 1334 N N . ALA A 1 173 ? 29.410 36.186 1.189 1.00 51.60 173 ALA A N 1
ATOM 1335 C CA . ALA A 1 173 ? 30.484 36.610 2.077 1.00 53.02 173 ALA A CA 1
ATOM 1336 C C . ALA A 1 173 ? 31.399 37.630 1.414 1.00 54.11 173 ALA A C 1
ATOM 1337 O O . ALA A 1 173 ? 31.800 38.610 2.041 1.00 54.86 173 ALA A O 1
ATOM 1339 N N . ALA A 1 174 ? 31.724 37.410 0.146 1.00 55.00 174 ALA A N 1
ATOM 1340 C CA . ALA A 1 174 ? 32.595 38.335 -0.573 1.00 56.99 174 ALA A CA 1
ATOM 1341 C C . ALA A 1 174 ? 32.012 39.745 -0.534 1.00 57.51 174 ALA A C 1
ATOM 1342 O O . ALA A 1 174 ? 32.650 40.675 -0.036 1.00 58.78 174 ALA A O 1
ATOM 1344 N N . ASP A 1 175 ? 30.794 39.896 -1.048 1.00 57.25 175 ASP A N 1
ATOM 1345 C CA . ASP A 1 175 ? 30.124 41.194 -1.066 1.00 56.27 175 ASP A CA 1
ATOM 1346 C C . ASP A 1 175 ? 29.974 41.803 0.326 1.00 55.89 175 ASP A C 1
ATOM 1347 O O . ASP A 1 175 ? 30.175 43.002 0.511 1.00 57.26 175 ASP A O 1
ATOM 1352 N N . PHE A 1 176 ? 29.615 40.972 1.300 1.00 54.31 176 PHE A N 1
ATOM 1353 C CA . PHE A 1 176 ? 29.387 41.434 2.664 1.00 53.95 176 PHE A CA 1
ATOM 1354 C C . PHE A 1 176 ? 30.582 41.449 3.610 1.00 55.78 176 PHE A C 1
ATOM 1355 O O . PHE A 1 176 ? 30.497 42.020 4.698 1.00 57.16 176 PHE A O 1
ATOM 1363 N N . GLY A 1 177 ? 31.687 40.826 3.213 1.00 57.28 177 GLY A N 1
ATOM 1364 C CA . GLY A 1 177 ? 32.858 40.794 4.075 1.00 58.06 177 GLY A CA 1
ATOM 1365 C C . GLY A 1 177 ? 32.613 39.982 5.336 1.00 58.31 177 GLY A C 1
ATOM 1366 O O . GLY A 1 177 ? 32.916 40.424 6.448 1.00 59.01 177 GLY A O 1
ATOM 1367 N N . LEU A 1 178 ? 32.061 38.788 5.161 1.00 57.79 178 LEU A N 1
ATOM 1368 C CA . LEU A 1 178 ? 31.765 37.900 6.278 1.00 58.10 178 LEU A CA 1
ATOM 1369 C C . LEU A 1 178 ? 32.802 36.785 6.383 1.00 58.30 178 LEU A C 1
ATOM 1370 O O . LEU A 1 178 ? 33.443 36.421 5.401 1.00 57.93 178 LEU A O 1
ATOM 1375 N N . VAL A 1 179 ? 32.966 36.253 7.587 1.00 59.40 179 VAL A N 1
ATOM 1376 C CA . VAL A 1 179 ? 33.890 35.154 7.817 1.00 61.55 179 VAL A CA 1
ATOM 1377 C C . VAL A 1 179 ? 33.110 34.099 8.592 1.00 62.33 179 VAL A C 1
ATOM 1378 O O . VAL A 1 179 ? 32.747 34.310 9.748 1.00 62.00 179 VAL A O 1
ATOM 1382 N N . LEU A 1 180 ? 32.843 32.972 7.943 1.00 63.60 180 LEU A N 1
ATOM 1383 C CA . LEU A 1 180 ? 32.086 31.888 8.558 1.00 65.05 180 LEU A CA 1
ATOM 1384 C C . LEU A 1 180 ? 32.850 31.134 9.635 1.00 67.02 180 LEU A C 1
ATOM 1385 O O . LEU A 1 180 ? 34.070 30.985 9.562 1.00 68.03 180 LEU A O 1
ATOM 1390 N N . PRO A 1 181 ? 32.133 30.651 10.665 1.00 68.70 181 PRO A N 1
ATOM 1391 C CA . PRO A 1 181 ? 32.747 29.896 11.760 1.00 69.20 181 PRO A CA 1
ATOM 1392 C C . PRO A 1 181 ? 33.213 28.557 11.200 1.00 70.31 181 PRO A C 1
ATOM 1393 O O . PRO A 1 181 ? 32.649 28.055 10.222 1.00 69.75 181 PRO A O 1
ATOM 1397 N N . ALA A 1 182 ? 34.230 27.974 11.822 1.00 72.53 182 ALA A N 1
ATOM 1398 C CA . ALA A 1 182 ? 34.760 26.690 11.371 1.00 73.84 182 ALA A CA 1
ATOM 1399 C C . ALA A 1 182 ? 33.813 25.535 11.710 1.00 74.88 182 ALA A C 1
ATOM 1400 O O . ALA A 1 182 ? 32.748 25.785 12.321 1.00 75.29 182 ALA A O 1
#

Solvent-accessible surface area: 8499 Å² total; per-residue (Å²): 236,17,86,0,0,1,7,9,0,23,57,119,7,48,1,90,111,1,0,89,68,0,22,121,50,20,87,103,150,22,0,21,159,28,68,29,1,54,177,16,89,50,77,82,0,27,74,35,78,44,0,0,0,0,0,15,26,51,36,116,8,64,20,0,0,94,75,7,131,9,94,62,67,4,0,62,34,0,16,90,107,0,43,132,58,94,0,65,72,19,14,0,0,0,0,0,6,14,28,8,106,80,115,46,112,60,1,1,7,0,0,59,71,0,26,78,21,0,50,105,60,42,12,83,33,24,6,89,46,76,11,199,48,18,49,51,145,80,13,91,0,41,61,165,50,62,0,3,0,0,0,0,0,54,106,65,33,51,97,60,3,87,120,18,0,114,31,0,0,58,90,0,16,95,66,0,43,14,128,38,67,156

CATH classification: 3.40.50.360

Secondary structure (DSSP, 8-state):
--SEEEEE--SSSHHHHHHHHHHTTS-TTTBPPPEEGGG--HHHHHH-SEEEEEEE-BTTTBPSSGGGT-SS--HHHHGGGGTT---TT-EEEEEEE--TTT-TTSTTTHHHHHHHHHHTTT-EEE--EE-TTS--S--TTEETTEESSEEE-TTT-GGGHHHHHHHHHHHTHHHHT-----

Foldseek 3Di:
DAQEEAEEADQPCPQVVLSQVLVVFDDCRHYPRYYFLVPDDLVRVPPHLEYEYEFEAAQQLETDAVVRVRPHGGPVVNLVVCLPPANASHEYAYEYEYACVVRQAAARQHQLVVCCSNVVRRYHYDAWAADPVGRHDHHSQDDPRTGSHHYHYCPPPVVCSVVSSVVRCVRCCVVSVDDGDD

Sequence (182 aa):
MAKIGLFFGSDTGTTRKIAKQIKDMFDDEVMAKPLNVNRADVADFMAYDFLILGTPTLGDGQLPGLSANAASESWEEFLPRIADQDFSGKTIALFGLGDQVTYPLEFVNALFFLHEFFSDRGANVVGRWPAKGYGFEDSLAVVEGEFLGLALDQDNQAALTPERLKGWLSLIAADFGLVLPA